Protein AF-0000000086747168 (afdb_homodimer)

Nearest PDB structures (foldseek):
  1nvi-assembly1_E-2  TM=9.889E-01  e=1.660E-24  Escherichia coli
  1nvj-assembly1_B  TM=9.569E-01  e=3.795E-20  Escherichia coli
  4ap8-assembly1_A  TM=9.211E-01  e=1.273E-13  Homo sapiens
  8hlg-assembly1_B  TM=9.281E-01  e=1.731E-13  Deinococcus radiodurans R1 = ATCC 13939 = DSM 20539
  2q5w-assembly1_E  TM=8.970E-01  e=3.014E-13  Staphylococcus aureus

Secondary structure (DSSP, 8-state):
-TTEEEEEES----HHHHHHHHTT-TT--EEEEEEEE------SSS---EEEEE-TTHHHHHHHHHHHHHHHHS----EEEEEE-EEE-TT-EEEEEEEEESSHHHHHHHHHHHHHHHHHHS-EEEEEEETTEEEEEPPPHHHHHHHHT-/-TTEEEEEESS---HHHHHHHHTT-TT--EEEEEEEE------SSS---EEEEE-TTHHHHHHHHHHHHHHHHS----EEEEEE-EEE-TT-EEEEEEEEESSHHHHHHHHHHHHHHHHHHS-EEEEEEETTEEEEEPPPHHHHHHHHT-

Structure (mmCIF, N/CA/C/O backbone):
data_AF-0000000086747168-model_v1
#
loop_
_entity.id
_entity.type
_entity.pdbx_description
1 polymer 'Molybdopterin synthase catalytic subunit'
#
loop_
_atom_site.group_PDB
_atom_site.id
_atom_site.type_symbol
_atom_site.label_atom_id
_atom_site.label_alt_id
_atom_site.label_comp_id
_atom_site.label_asym_id
_atom_site.label_entity_id
_atom_site.label_seq_id
_atom_site.pdbx_PDB_ins_code
_atom_site.Cartn_x
_atom_site.Cartn_y
_atom_site.Cartn_z
_atom_site.occupancy
_atom_site.B_iso_or_equiv
_atom_site.auth_seq_id
_atom_site.auth_comp_id
_atom_site.auth_asym_id
_atom_site.auth_atom_id
_atom_site.pdbx_PDB_model_num
ATOM 1 N N . MET A 1 1 ? -20.172 8.102 6.422 1 68.56 1 MET A N 1
ATOM 2 C CA . MET A 1 1 ? -20.203 7.344 5.172 1 68.56 1 MET A CA 1
ATOM 3 C C . MET A 1 1 ? -19.953 5.863 5.434 1 68.56 1 MET A C 1
ATOM 5 O O . MET A 1 1 ? -19.094 5.512 6.254 1 68.56 1 MET A O 1
ATOM 9 N N . GLU A 1 2 ? -20.75 5.008 4.926 1 82.31 2 GLU A N 1
ATOM 10 C CA . GLU A 1 2 ? -20.625 3.564 5.109 1 82.31 2 GLU A CA 1
ATOM 11 C C . GLU A 1 2 ? -19.25 3.07 4.664 1 82.31 2 GLU A C 1
ATOM 13 O O . GLU A 1 2 ? -18.641 3.646 3.762 1 82.31 2 GLU A O 1
ATOM 18 N N . ASN A 1 3 ? -18.531 2.246 5.434 1 94.94 3 ASN A N 1
ATOM 19 C CA . ASN A 1 3 ? -17.281 1.575 5.109 1 94.94 3 ASN A CA 1
ATOM 20 C C . ASN A 1 3 ? -16.109 2.561 5.047 1 94.94 3 ASN A C 1
ATOM 22 O O . ASN A 1 3 ? -15.258 2.463 4.164 1 94.94 3 ASN A O 1
ATOM 26 N N . THR A 1 4 ? -16.234 3.697 5.84 1 98 4 THR A N 1
ATOM 27 C CA . THR A 1 4 ? -15.195 4.723 5.883 1 98 4 THR A CA 1
ATOM 28 C C . THR A 1 4 ? -14.742 4.973 7.32 1 98 4 THR A C 1
ATOM 30 O O . THR A 1 4 ? -15.57 5.098 8.227 1 98 4 THR A O 1
ATOM 33 N N . ARG A 1 5 ? -13.5 5.027 7.57 1 98.12 5 ARG A N 1
ATOM 34 C CA . ARG A 1 5 ? -12.906 5.465 8.828 1 98.12 5 ARG A CA 1
ATOM 35 C C . ARG A 1 5 ? -11.992 6.664 8.617 1 98.12 5 ARG A C 1
ATOM 37 O O . ARG A 1 5 ? -11.125 6.641 7.742 1 98.12 5 ARG A O 1
ATOM 44 N N . ILE A 1 6 ? -12.227 7.73 9.297 1 98.56 6 ILE A N 1
ATOM 45 C CA . ILE A 1 6 ? -11.352 8.898 9.336 1 98.56 6 ILE A CA 1
ATOM 46 C C . ILE A 1 6 ? -11.016 9.242 10.781 1 98.56 6 ILE A C 1
ATOM 48 O O . ILE A 1 6 ? -11.914 9.43 11.609 1 98.56 6 ILE A O 1
ATOM 52 N N . PHE A 1 7 ? -9.789 9.289 11.07 1 98.5 7 PHE A N 1
ATOM 53 C CA . PHE A 1 7 ? -9.352 9.703 12.398 1 98.5 7 PHE A CA 1
ATOM 54 C C . PHE A 1 7 ? -8.219 10.719 12.312 1 98.5 7 PHE A C 1
ATOM 56 O O . PHE A 1 7 ? -7.219 10.477 11.641 1 98.5 7 PHE A O 1
ATOM 63 N N . VAL A 1 8 ? -8.336 11.836 12.875 1 98.5 8 VAL A N 1
ATOM 64 C CA . VAL A 1 8 ? -7.301 12.852 13.062 1 98.5 8 VAL A CA 1
ATOM 65 C C . VAL A 1 8 ? -7.109 13.117 14.555 1 98.5 8 VAL A C 1
ATOM 67 O O . VAL A 1 8 ? -8.031 13.578 15.234 1 98.5 8 VAL A O 1
ATOM 70 N N . GLY A 1 9 ? -5.918 12.852 15.07 1 97.94 9 GLY A N 1
ATOM 71 C CA . GLY A 1 9 ? -5.754 13.031 16.5 1 97.94 9 GLY A CA 1
ATOM 72 C C . GLY A 1 9 ? -4.367 12.664 17 1 97.94 9 GLY A C 1
ATOM 73 O O . GLY A 1 9 ? -3.443 12.492 16.203 1 97.94 9 GLY A O 1
ATOM 74 N N . LEU A 1 10 ? -4.203 12.5 18.328 1 97.69 10 LEU A N 1
ATOM 75 C CA . LEU A 1 10 ? -2.902 12.344 18.953 1 97.69 10 LEU A CA 1
ATOM 76 C C . LEU A 1 10 ? -2.518 10.875 19.047 1 97.69 10 LEU A C 1
ATOM 78 O O . LEU A 1 10 ? -1.333 10.539 19.125 1 97.69 10 LEU A O 1
ATOM 82 N N . GLU A 1 11 ? -3.467 10.031 19.016 1 97.5 11 GLU A N 1
ATOM 83 C CA . GLU A 1 11 ? -3.248 8.617 19.328 1 97.5 11 GLU A CA 1
ATOM 84 C C . GLU A 1 11 ? -2.521 7.91 18.188 1 97.5 11 GLU A C 1
ATOM 86 O O . GLU A 1 11 ? -2.793 8.172 17.016 1 97.5 11 GLU A O 1
ATOM 91 N N . ASN A 1 12 ? -1.656 7.031 18.594 1 97.38 12 ASN A N 1
ATOM 92 C CA . ASN A 1 12 ? -1.031 6.16 17.609 1 97.38 12 ASN A CA 1
ATOM 93 C C . ASN A 1 12 ? -2.035 5.18 17 1 97.38 12 ASN A C 1
ATOM 95 O O . ASN A 1 12 ? -3.16 5.062 17.484 1 97.38 12 ASN A O 1
ATOM 99 N N . PHE A 1 13 ? -1.639 4.547 15.945 1 98.44 13 PHE A N 1
ATOM 100 C CA . PHE A 1 13 ? -2.486 3.541 15.32 1 98.44 13 PHE A CA 1
ATOM 101 C C . PHE A 1 13 ? -1.703 2.262 15.047 1 98.44 13 PHE A C 1
ATOM 103 O O . PHE A 1 13 ? -0.471 2.26 15.094 1 98.44 13 PHE A O 1
ATOM 110 N N . SER A 1 14 ? -2.451 1.188 14.883 1 98.31 14 SER A N 1
ATOM 111 C CA . SER A 1 14 ? -1.896 -0.108 14.508 1 98.31 14 SER A CA 1
ATOM 112 C C . SER A 1 14 ? -2.232 -0.457 13.062 1 98.31 14 SER A C 1
ATOM 114 O O . SER A 1 14 ? -3.404 -0.617 12.719 1 98.31 14 SER A O 1
ATOM 116 N N . VAL A 1 15 ? -1.205 -0.628 12.266 1 98.56 15 VAL A N 1
ATOM 117 C CA . VAL A 1 15 ? -1.409 -0.994 10.867 1 98.56 15 VAL A CA 1
ATOM 118 C C . VAL A 1 15 ? -2.096 -2.355 10.789 1 98.56 15 VAL A C 1
ATOM 120 O O . VAL A 1 15 ? -2.977 -2.562 9.945 1 98.56 15 VAL A O 1
ATOM 123 N N . GLY A 1 16 ? -1.688 -3.268 11.648 1 98.56 16 GLY A N 1
ATOM 124 C CA . GLY A 1 16 ? -2.316 -4.578 11.68 1 98.56 16 GLY A CA 1
ATOM 125 C C . GLY A 1 16 ? -3.807 -4.52 11.969 1 98.56 16 GLY A C 1
ATOM 126 O O . GLY A 1 16 ? -4.594 -5.215 11.32 1 98.56 16 GLY A O 1
ATOM 127 N N . GLU A 1 17 ? -4.219 -3.691 12.93 1 98.31 17 GLU A N 1
ATOM 128 C CA . GLU A 1 17 ? -5.633 -3.549 13.266 1 98.31 17 GLU A CA 1
ATOM 129 C C . GLU A 1 17 ? -6.41 -2.908 12.125 1 98.31 17 GLU A C 1
ATOM 131 O O . GLU A 1 17 ? -7.531 -3.326 11.82 1 98.31 17 GLU A O 1
ATOM 136 N N . GLU A 1 18 ? -5.836 -1.887 11.516 1 98.44 18 GLU A N 1
ATOM 137 C CA . GLU A 1 18 ? -6.5 -1.238 10.391 1 98.44 18 GLU A CA 1
ATOM 138 C C . GLU A 1 18 ? -6.652 -2.195 9.211 1 98.44 18 GLU A C 1
ATOM 140 O O . GLU A 1 18 ? -7.691 -2.215 8.547 1 98.44 18 GLU A O 1
ATOM 145 N N . TYR A 1 19 ? -5.625 -2.988 9.016 1 98.44 19 TYR A N 1
ATOM 146 C CA . TYR A 1 19 ? -5.703 -3.982 7.949 1 98.44 19 TYR A CA 1
ATOM 147 C C . TYR A 1 19 ? -6.836 -4.969 8.203 1 98.44 19 TYR A C 1
ATOM 149 O O . TYR A 1 19 ? -7.574 -5.328 7.285 1 98.44 19 TYR A 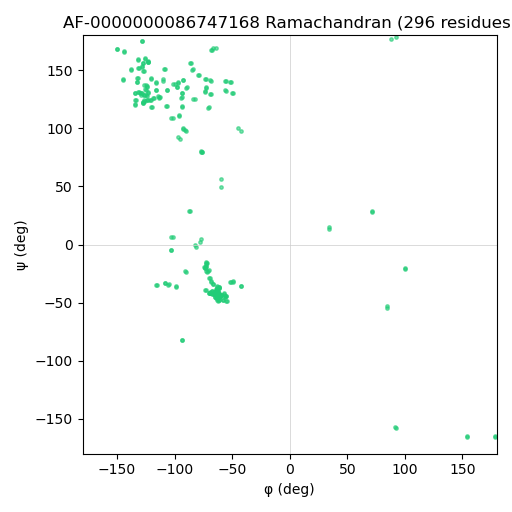O 1
ATOM 157 N N . GLU A 1 20 ? -6.906 -5.414 9.406 1 97.5 20 GLU A N 1
ATOM 158 C CA . GLU A 1 20 ? -7.953 -6.379 9.742 1 97.5 20 GLU A CA 1
ATOM 159 C C . GLU A 1 20 ? -9.336 -5.828 9.398 1 97.5 20 GLU A C 1
ATOM 161 O O . GLU A 1 20 ? -10.18 -6.547 8.859 1 97.5 20 GLU A O 1
ATOM 166 N N . TRP A 1 21 ? -9.562 -4.582 9.766 1 97.69 21 TRP A N 1
ATOM 167 C CA . TRP A 1 21 ? -10.844 -3.957 9.453 1 97.69 21 TRP A CA 1
ATOM 168 C C . TRP A 1 21 ? -11.039 -3.85 7.941 1 97.69 21 TRP A C 1
ATOM 170 O O . TRP A 1 21 ? -12.109 -4.168 7.422 1 97.69 21 TRP A O 1
ATOM 180 N N . LEU A 1 22 ? -10.023 -3.453 7.195 1 97.69 22 LEU A N 1
ATOM 181 C CA . LEU A 1 22 ? -10.078 -3.299 5.742 1 97.69 22 LEU A CA 1
ATOM 182 C C . LEU A 1 22 ? -10.391 -4.629 5.066 1 97.69 22 LEU A C 1
ATOM 184 O O . LEU A 1 22 ? -11.117 -4.668 4.074 1 97.69 22 LEU A O 1
ATOM 188 N N . SER A 1 23 ? -9.875 -5.707 5.602 1 96 23 SER A N 1
ATOM 189 C CA . SER A 1 23 ? -9.891 -7.016 4.957 1 96 23 SER A CA 1
ATOM 190 C C . SER A 1 23 ? -11.227 -7.719 5.148 1 96 23 SER A C 1
ATOM 192 O O . SER A 1 23 ? -11.422 -8.844 4.684 1 96 23 SER A O 1
ATOM 194 N N . GLN A 1 24 ? -12.156 -7.129 5.859 1 92.5 24 GLN A N 1
ATOM 195 C CA . GLN A 1 24 ? -13.43 -7.766 6.18 1 92.5 24 GLN A CA 1
ATOM 196 C C . GLN A 1 24 ? -14.375 -7.734 4.988 1 92.5 24 GLN A C 1
ATOM 198 O O . GLN A 1 24 ? -15.469 -8.305 5.043 1 92.5 24 GLN A O 1
ATOM 203 N N . CYS A 1 25 ? -14.008 -7.285 3.84 1 82.56 25 CYS A N 1
ATOM 204 C CA . CYS A 1 25 ? -14.852 -7.312 2.646 1 82.56 25 CYS A CA 1
ATOM 205 C C . CYS A 1 25 ? -14.422 -8.438 1.709 1 82.56 25 CYS A C 1
ATOM 207 O O . CYS A 1 25 ? -13.414 -8.32 1.012 1 82.56 25 CYS A O 1
ATOM 209 N N . ASP A 1 26 ? -15.188 -9.477 1.589 1 78.56 26 ASP A N 1
ATOM 210 C CA . ASP A 1 26 ? -14.789 -10.664 0.838 1 78.56 26 ASP A CA 1
ATOM 211 C C . ASP A 1 26 ? -14.844 -10.406 -0.667 1 78.56 26 ASP A C 1
ATOM 213 O O . ASP A 1 26 ? -14.258 -11.156 -1.451 1 78.56 26 ASP A O 1
ATOM 217 N N . GLU A 1 27 ? -15.562 -9.43 -1.01 1 83.81 27 GLU A N 1
ATOM 218 C CA . GLU A 1 27 ? -15.664 -9.117 -2.432 1 83.81 27 GLU A CA 1
ATOM 219 C C . GLU A 1 27 ? -14.391 -8.461 -2.949 1 83.81 27 GLU A C 1
ATOM 221 O O . GLU A 1 27 ? -14.156 -8.414 -4.16 1 83.81 27 GLU A O 1
ATOM 226 N N . ASP A 1 28 ? -13.656 -7.949 -2.025 1 88.19 28 ASP A N 1
ATOM 227 C CA . ASP A 1 28 ? -12.438 -7.25 -2.428 1 88.19 28 ASP A CA 1
ATOM 228 C C . ASP A 1 28 ? -11.234 -8.188 -2.404 1 88.19 28 ASP A C 1
ATOM 230 O O . ASP A 1 28 ? -11.031 -8.922 -1.436 1 88.19 28 ASP A O 1
ATOM 234 N N . GLY A 1 29 ? -10.531 -8.133 -3.508 1 93.81 29 GLY A N 1
ATOM 235 C CA . GLY A 1 29 ? -9.367 -8.992 -3.607 1 93.81 29 GLY A CA 1
ATOM 236 C C . GLY A 1 29 ? -8.055 -8.25 -3.406 1 93.81 29 GLY A C 1
ATOM 237 O O . GLY A 1 29 ? -6.988 -8.859 -3.391 1 93.81 29 GLY A O 1
ATOM 238 N N . ALA A 1 30 ? -8.172 -6.902 -3.262 1 97.81 30 ALA A N 1
ATOM 239 C CA . ALA A 1 30 ? -6.945 -6.109 -3.203 1 97.81 30 ALA A CA 1
ATOM 240 C C . ALA A 1 30 ? -7 -5.094 -2.068 1 97.81 30 ALA A C 1
ATOM 242 O O . ALA A 1 30 ? -7.98 -4.355 -1.935 1 97.81 30 ALA A O 1
ATOM 243 N N . ILE A 1 31 ? -6 -5.047 -1.266 1 98.56 31 ILE A N 1
ATOM 244 C CA . ILE A 1 31 ? -5.852 -4.07 -0.194 1 98.56 31 ILE A CA 1
ATOM 245 C C . ILE A 1 31 ? -4.492 -3.381 -0.308 1 98.56 31 ILE A C 1
ATOM 247 O O . ILE A 1 31 ? -3.453 -4.043 -0.334 1 98.56 31 ILE A O 1
ATOM 251 N N . VAL A 1 32 ? -4.469 -2.086 -0.429 1 98.88 32 VAL A N 1
ATOM 252 C CA . VAL A 1 32 ? -3.244 -1.294 -0.426 1 98.88 32 VAL A CA 1
ATOM 253 C C . VAL A 1 32 ? -3.236 -0.359 0.782 1 98.88 32 VAL A C 1
ATOM 255 O O . VAL A 1 32 ? -4.25 0.267 1.097 1 98.88 32 VAL A O 1
ATOM 258 N N . THR A 1 33 ? -2.133 -0.337 1.463 1 98.94 33 THR A N 1
ATOM 259 C CA . THR A 1 33 ? -1.982 0.611 2.561 1 98.94 33 THR A CA 1
ATOM 260 C C . THR A 1 33 ? -0.702 1.426 2.4 1 98.94 33 THR A C 1
ATOM 262 O O . THR A 1 33 ? 0.279 0.944 1.829 1 98.94 33 THR A O 1
ATOM 265 N N . PHE A 1 34 ? -0.746 2.564 2.852 1 98.94 34 PHE A N 1
ATOM 266 C CA . PHE A 1 34 ? 0.398 3.461 2.969 1 98.94 34 PHE A CA 1
ATOM 267 C C . PHE A 1 34 ? 0.566 3.938 4.406 1 98.94 34 PHE A C 1
ATOM 269 O O . PHE A 1 34 ? -0.413 4.293 5.066 1 98.94 34 PHE A O 1
ATOM 276 N N . THR A 1 35 ? 1.71 3.951 4.879 1 98.69 35 THR A N 1
ATOM 277 C CA . THR A 1 35 ? 2.062 4.555 6.16 1 98.69 35 THR A CA 1
ATOM 278 C C . THR A 1 35 ? 3.223 5.531 5.992 1 98.69 35 THR A C 1
ATOM 280 O O . THR A 1 35 ? 4.273 5.172 5.457 1 98.69 35 THR A O 1
ATOM 283 N N . GLY A 1 36 ? 3 6.707 6.367 1 97.75 36 GLY A N 1
ATOM 284 C CA . GLY A 1 36 ? 4.055 7.703 6.434 1 97.75 36 GLY A CA 1
ATOM 285 C C . GLY A 1 36 ? 4.641 7.859 7.824 1 97.75 36 GLY A C 1
ATOM 286 O O . GLY A 1 36 ? 3.91 7.844 8.82 1 97.75 36 GLY A O 1
ATOM 287 N N . LYS A 1 37 ? 5.914 8.008 7.871 1 96.25 37 LYS A N 1
ATOM 288 C CA . LYS A 1 37 ? 6.625 8.18 9.133 1 96.25 37 LYS A CA 1
ATOM 289 C C . LYS A 1 37 ? 7.434 9.469 9.141 1 96.25 37 LYS A C 1
ATOM 291 O O . LYS A 1 37 ? 7.809 9.984 8.086 1 96.25 37 LYS A O 1
ATOM 296 N N . VAL A 1 38 ? 7.695 9.922 10.352 1 92.69 38 VAL A N 1
ATOM 297 C CA . VAL A 1 38 ? 8.633 11.031 10.508 1 92.69 38 VAL A CA 1
ATOM 298 C C . VAL A 1 38 ? 10.047 10.562 10.188 1 92.69 38 VAL A C 1
ATOM 300 O O . VAL A 1 38 ? 10.562 9.648 10.836 1 92.69 38 VAL A O 1
ATOM 303 N N . ARG A 1 39 ? 10.664 11.133 9.188 1 86.94 39 ARG A N 1
ATOM 304 C CA . ARG A 1 39 ? 11.992 10.695 8.75 1 86.94 39 ARG A CA 1
ATOM 305 C C . ARG A 1 39 ? 13.078 11.266 9.656 1 86.94 39 ARG A C 1
ATOM 307 O O . ARG A 1 39 ? 12.945 12.375 10.18 1 86.94 39 ARG A O 1
ATOM 314 N N . ASN A 1 40 ? 14.039 10.406 9.75 1 78.69 40 ASN A N 1
ATOM 315 C CA . ASN A 1 40 ? 15.266 10.891 10.375 1 78.69 40 ASN A CA 1
ATOM 316 C C . ASN A 1 40 ? 16.25 11.414 9.336 1 78.69 40 ASN A C 1
ATOM 318 O O . ASN A 1 40 ? 16.844 10.641 8.578 1 78.69 40 ASN A O 1
ATOM 322 N N . HIS A 1 41 ? 16.438 12.719 9.039 1 66.25 41 HIS A N 1
ATOM 323 C CA . HIS A 1 41 ? 17.344 13.266 8.031 1 66.25 41 HIS A CA 1
ATOM 324 C C . HIS A 1 41 ? 18.75 13.492 8.609 1 66.25 41 HIS A C 1
ATOM 326 O O . HIS A 1 41 ? 19.609 14.078 7.953 1 66.25 41 HIS A O 1
ATOM 332 N N . ASN A 1 42 ? 19.016 12.664 9.562 1 57.84 42 ASN A N 1
ATOM 333 C CA . ASN A 1 42 ? 20.344 12.727 10.18 1 57.84 42 ASN A CA 1
ATOM 334 C C . ASN A 1 42 ? 20.875 14.148 10.234 1 57.84 42 ASN A C 1
ATOM 336 O O . ASN A 1 42 ? 22.047 14.391 9.922 1 57.84 42 ASN A O 1
ATOM 340 N N . LEU A 1 43 ? 20.094 15.086 10.023 1 52.12 43 LEU A N 1
ATOM 341 C CA . LEU A 1 43 ? 20.656 16.422 9.992 1 52.12 43 LEU A CA 1
ATOM 342 C C . LEU A 1 43 ? 21.328 16.766 11.328 1 52.12 43 LEU A C 1
ATOM 344 O O . LEU A 1 43 ? 20.734 17.453 12.156 1 52.12 43 LEU A O 1
ATOM 348 N N . GLY A 1 44 ? 22.281 15.898 11.711 1 50.53 44 GLY A N 1
ATOM 349 C CA . GLY A 1 44 ? 23.141 16.156 12.852 1 50.53 44 GLY A CA 1
ATOM 350 C C . GLY A 1 44 ? 22.562 15.672 14.164 1 50.53 44 GLY A C 1
ATOM 351 O O . GLY A 1 44 ? 21.562 14.938 14.18 1 50.53 44 GLY A O 1
ATOM 352 N N . ASP A 1 45 ? 23.312 15.797 15.344 1 51.75 45 ASP A N 1
ATOM 353 C CA . ASP A 1 45 ? 23.172 15.305 16.719 1 51.75 45 ASP A CA 1
ATOM 354 C C . ASP A 1 45 ? 21.781 15.586 17.25 1 51.75 45 ASP A C 1
ATOM 356 O O . ASP A 1 45 ? 21.391 15.023 18.281 1 51.75 45 ASP A O 1
ATOM 360 N N . SER A 1 46 ? 21.047 16.594 16.938 1 53.47 46 SER A N 1
ATOM 361 C CA . SER A 1 46 ? 19.828 16.953 17.656 1 53.47 46 SER A CA 1
ATOM 362 C C . SER A 1 46 ? 18.594 16.391 16.984 1 53.47 46 SER A C 1
ATOM 364 O O . SER A 1 46 ? 18.344 16.672 15.805 1 53.47 46 SER A O 1
ATOM 366 N N . VAL A 1 47 ? 18.266 15.219 17.438 1 58.16 47 VAL A N 1
ATOM 367 C CA . VAL A 1 47 ? 17 14.648 17.016 1 58.16 47 VAL A CA 1
ATOM 368 C C . VAL A 1 47 ? 15.914 15.727 17.031 1 58.16 47 VAL A C 1
ATOM 370 O O . VAL A 1 47 ? 15.586 16.266 18.094 1 58.16 47 VAL A O 1
ATOM 373 N N . ASN A 1 48 ? 15.539 16.406 15.883 1 73.12 48 ASN A N 1
ATOM 374 C CA . ASN A 1 48 ? 14.523 17.453 15.945 1 73.12 48 ASN A CA 1
ATOM 375 C C . ASN A 1 48 ? 13.141 16.906 15.586 1 73.12 48 ASN A C 1
ATOM 377 O O . ASN A 1 48 ? 12.984 16.188 14.602 1 73.12 48 ASN A O 1
ATOM 381 N N . GLY A 1 49 ? 12.234 16.844 16.625 1 82.31 49 GLY A N 1
ATOM 382 C CA . GLY A 1 49 ? 10.82 16.547 16.469 1 82.31 49 GLY A CA 1
ATOM 383 C C . GLY A 1 49 ? 10.07 17.578 15.664 1 82.31 49 GLY A C 1
ATOM 384 O O . GLY A 1 49 ? 10.672 18.516 15.133 1 82.31 49 GLY A O 1
ATOM 385 N N . LEU A 1 50 ? 8.906 17.219 15.336 1 87.94 50 LEU A N 1
ATOM 386 C CA . LEU A 1 50 ? 8.016 18.156 14.672 1 87.94 50 LEU A CA 1
ATOM 387 C C . LEU A 1 50 ? 6.676 18.25 15.398 1 87.94 50 LEU A C 1
ATOM 389 O O . LEU A 1 50 ? 6.352 17.375 16.203 1 87.94 50 LEU A O 1
ATOM 393 N N . ARG A 1 51 ? 6.094 19.328 15.172 1 92 51 ARG A N 1
ATOM 394 C CA . ARG A 1 51 ? 4.73 19.5 15.672 1 92 51 ARG A CA 1
ATOM 395 C C . ARG A 1 51 ? 3.752 19.734 14.523 1 92 51 ARG A C 1
ATOM 397 O O . ARG A 1 51 ? 3.943 20.641 13.703 1 92 51 ARG A O 1
ATOM 404 N N . LEU A 1 52 ? 2.746 18.906 14.531 1 94.62 52 LEU A N 1
ATOM 405 C CA . LEU A 1 52 ? 1.697 19.031 13.523 1 94.62 52 LEU A CA 1
ATOM 406 C C . LEU A 1 52 ? 0.423 19.594 14.133 1 94.62 52 LEU A C 1
ATOM 408 O O . LEU A 1 52 ? -0.005 19.172 15.211 1 94.62 52 LEU A O 1
ATOM 412 N N . GLU A 1 53 ? -0.088 20.562 13.422 1 94.31 53 GLU A N 1
ATOM 413 C CA . GLU A 1 53 ? -1.381 21.141 13.773 1 94.31 53 GLU A CA 1
ATOM 414 C C . GLU A 1 53 ? -2.365 21.047 12.617 1 94.31 53 GLU A C 1
ATOM 416 O O . GLU A 1 53 ? -1.967 20.797 11.477 1 94.31 53 GLU A O 1
ATOM 421 N N . HIS A 1 54 ? -3.641 21.094 12.977 1 95.75 54 HIS A N 1
ATOM 422 C CA . HIS A 1 54 ? -4.668 21 11.945 1 95.75 54 HIS A CA 1
ATOM 423 C C . HIS A 1 54 ? -5.863 21.891 12.273 1 95.75 54 HIS A C 1
ATOM 425 O O . HIS A 1 54 ? -5.934 22.453 13.367 1 95.75 54 HIS A O 1
ATOM 431 N N . TYR A 1 55 ? -6.676 22.109 11.32 1 95.5 55 TYR A N 1
ATOM 432 C CA . TYR A 1 55 ? -7.945 22.797 11.516 1 95.5 55 TYR A CA 1
ATOM 433 C C . TYR A 1 55 ? -9.062 21.812 11.836 1 95.5 55 TYR A C 1
ATOM 435 O O . TYR A 1 55 ? -9.688 21.25 10.938 1 95.5 55 TYR A O 1
ATOM 443 N N . PRO A 1 56 ? -9.359 21.656 13.18 1 95.94 56 PRO A N 1
ATOM 444 C CA . PRO A 1 56 ? -10.352 20.656 13.57 1 95.94 56 PRO A CA 1
ATOM 445 C C . PRO A 1 56 ? -11.695 20.844 12.875 1 95.94 56 PRO A C 1
ATOM 447 O O . PRO A 1 56 ? -12.172 21.969 12.75 1 95.94 56 PRO A O 1
ATOM 450 N N . GLY A 1 57 ? -12.305 19.844 12.5 1 96.44 57 GLY A N 1
ATOM 451 C CA . GLY A 1 57 ? -13.547 19.891 11.75 1 96.44 57 GLY A CA 1
ATOM 452 C C . GLY A 1 57 ? -13.344 20.062 10.258 1 96.44 57 GLY A C 1
ATOM 453 O O . GLY A 1 57 ? -13.797 19.234 9.469 1 96.44 57 GLY A O 1
ATOM 454 N N . MET A 1 58 ? -12.586 21.078 9.945 1 97.38 58 MET A N 1
ATOM 455 C CA . MET A 1 58 ? -12.344 21.344 8.531 1 97.38 58 MET A CA 1
ATOM 456 C C . MET A 1 58 ? -11.453 20.281 7.926 1 97.38 58 MET A C 1
ATOM 458 O O . MET A 1 58 ? -11.672 19.844 6.793 1 97.38 58 MET A O 1
ATOM 462 N N . THR A 1 59 ? -10.461 19.891 8.648 1 97.94 59 THR A N 1
ATOM 463 C CA . THR A 1 59 ? -9.547 18.859 8.164 1 97.94 59 THR A CA 1
ATOM 464 C C . THR A 1 59 ? -10.305 17.578 7.836 1 97.94 59 THR A C 1
ATOM 466 O O . THR A 1 59 ? -10.148 17.016 6.75 1 97.94 59 THR A O 1
ATOM 469 N N . GLU A 1 60 ? -11.164 17.094 8.688 1 97.94 60 GLU A N 1
ATOM 470 C CA . GLU A 1 60 ? -11.953 15.883 8.477 1 97.94 60 GLU A CA 1
ATOM 471 C C . GLU A 1 60 ? -12.898 16.031 7.281 1 97.94 60 GLU A C 1
ATOM 473 O O . GLU A 1 60 ? -13.109 15.094 6.523 1 97.94 60 GLU A O 1
ATOM 478 N N . LYS A 1 61 ? -13.445 17.234 7.172 1 98 61 LYS A N 1
ATOM 479 C CA . LYS A 1 61 ? -14.336 17.5 6.039 1 98 61 LYS A CA 1
ATOM 480 C C . LYS A 1 61 ? -13.578 17.391 4.715 1 98 61 LYS A C 1
ATOM 482 O O . LYS A 1 61 ? -14.102 16.828 3.748 1 98 61 LYS A O 1
ATOM 487 N N . VAL A 1 62 ? -12.422 17.938 4.699 1 98.19 62 VAL A N 1
ATOM 488 C CA . VAL A 1 62 ? -11.602 17.859 3.5 1 98.19 62 VAL A CA 1
ATOM 489 C C . VAL A 1 62 ? -11.25 16.406 3.199 1 98.19 62 VAL A C 1
ATOM 491 O O . VAL A 1 62 ? -11.344 15.961 2.051 1 98.19 62 VAL A O 1
ATOM 494 N N . LEU A 1 63 ? -10.875 15.609 4.207 1 98.62 63 LEU A N 1
ATOM 495 C CA . LEU A 1 63 ? -10.57 14.195 4.008 1 98.62 63 LEU A CA 1
ATOM 496 C C . LEU A 1 63 ? -11.789 13.438 3.482 1 98.62 63 LEU A C 1
ATOM 498 O O . LEU A 1 63 ? -11.656 12.578 2.609 1 98.62 63 LEU A O 1
ATOM 502 N N . GLN A 1 64 ? -12.906 13.812 3.973 1 98.31 64 GLN A N 1
ATOM 503 C CA . GLN A 1 64 ? -14.141 13.211 3.482 1 98.31 64 GLN A CA 1
ATOM 504 C C . GLN A 1 64 ? -14.359 13.531 2.006 1 98.31 64 GLN A C 1
ATOM 506 O O . GLN A 1 64 ? -14.758 12.656 1.229 1 98.31 64 GLN A O 1
ATOM 511 N N . SER A 1 65 ? -14.109 14.766 1.675 1 98.5 65 SER A N 1
ATOM 512 C CA . SER A 1 65 ? -14.281 15.172 0.284 1 98.5 65 SER A CA 1
ATOM 513 C C . SER A 1 65 ? -13.328 14.422 -0.634 1 98.5 65 SER A C 1
ATOM 515 O O . SER A 1 65 ? -13.672 14.094 -1.771 1 98.5 65 SER A O 1
ATOM 517 N N . ILE A 1 66 ? -12.133 14.148 -0.176 1 98.56 66 ILE A N 1
ATOM 518 C CA . ILE A 1 66 ? -11.133 13.406 -0.94 1 98.56 66 ILE A CA 1
ATOM 519 C C . ILE A 1 66 ? -11.617 11.969 -1.154 1 98.56 66 ILE A C 1
ATOM 521 O O . ILE A 1 66 ? -11.492 11.422 -2.252 1 98.56 66 ILE A O 1
ATOM 525 N N . ILE A 1 67 ? -12.211 11.359 -0.138 1 98.69 67 ILE A N 1
ATOM 526 C CA . ILE A 1 67 ? -12.727 10 -0.23 1 98.69 67 ILE A CA 1
ATOM 527 C C . ILE A 1 67 ? -13.891 9.953 -1.222 1 98.69 67 ILE A C 1
ATOM 529 O O . ILE A 1 67 ? -13.984 9.023 -2.033 1 98.69 67 ILE A O 1
ATOM 533 N N . ILE A 1 68 ? -14.742 10.953 -1.162 1 98.31 68 ILE A N 1
ATOM 534 C CA . ILE A 1 68 ? -15.867 11.031 -2.086 1 98.31 68 ILE A CA 1
ATOM 535 C C . ILE A 1 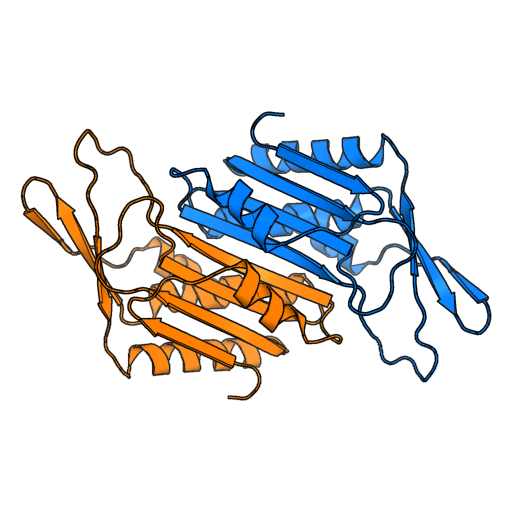68 ? -15.352 11.109 -3.521 1 98.31 68 ILE A C 1
ATOM 537 O O . ILE A 1 68 ? -15.859 10.414 -4.406 1 98.31 68 ILE A O 1
ATOM 541 N N . GLU A 1 69 ? -14.352 11.922 -3.734 1 98.25 69 GLU A N 1
ATOM 542 C CA . GLU A 1 69 ? -13.758 12.039 -5.062 1 98.25 69 GLU A CA 1
ATOM 543 C C . GLU A 1 69 ? -13.125 10.719 -5.504 1 98.25 69 GLU A C 1
ATOM 545 O O . GLU A 1 69 ? -13.297 10.297 -6.652 1 98.25 69 GLU A O 1
ATOM 550 N N . ALA A 1 70 ? -12.383 10.102 -4.625 1 98.5 70 ALA A N 1
ATOM 551 C CA . ALA A 1 70 ? -11.789 8.805 -4.941 1 98.5 70 ALA A CA 1
ATOM 552 C C . ALA A 1 70 ? -12.852 7.801 -5.375 1 98.5 70 ALA A C 1
ATOM 554 O O . ALA A 1 70 ? -12.688 7.105 -6.379 1 98.5 70 ALA A O 1
ATOM 555 N N . ARG A 1 71 ? -13.961 7.75 -4.66 1 97.94 71 ARG A N 1
ATOM 556 C CA . ARG A 1 71 ? -15.008 6.781 -4.945 1 97.94 71 ARG A CA 1
ATOM 557 C C . ARG A 1 71 ? -15.758 7.148 -6.223 1 97.94 71 ARG A C 1
ATOM 559 O O . ARG A 1 71 ? -16.453 6.309 -6.809 1 97.94 71 ARG A O 1
ATOM 566 N N . SER A 1 72 ? -15.703 8.406 -6.586 1 98.12 72 SER A N 1
ATOM 567 C CA . SER A 1 72 ? -16.281 8.797 -7.871 1 98.12 72 SER A CA 1
ATOM 568 C C . SER A 1 72 ? -15.438 8.281 -9.031 1 98.12 72 SER A C 1
ATOM 570 O O . SER A 1 72 ? -15.945 8.125 -10.148 1 98.12 72 SER A O 1
ATOM 572 N N . ARG A 1 73 ? -14.18 8.008 -8.805 1 97.81 73 ARG A N 1
ATOM 573 C CA . ARG A 1 73 ? -13.25 7.582 -9.852 1 97.81 73 ARG A CA 1
ATOM 574 C C . ARG A 1 73 ? -13.086 6.062 -9.852 1 97.81 73 ARG A C 1
ATOM 576 O O . ARG A 1 73 ? -12.875 5.461 -10.906 1 97.81 73 ARG A O 1
ATOM 583 N N . TRP A 1 74 ? -13.102 5.441 -8.672 1 97.69 74 TRP A N 1
ATOM 584 C CA . TRP A 1 74 ? -12.922 4 -8.523 1 97.69 74 TRP A CA 1
ATOM 585 C C . TRP A 1 74 ? -13.984 3.41 -7.605 1 97.69 74 TRP A C 1
ATOM 587 O O . TRP A 1 74 ? -14.383 4.043 -6.621 1 97.69 74 TRP A O 1
ATOM 597 N N . PRO A 1 75 ? -14.453 2.213 -7.895 1 95.75 75 PRO A N 1
ATOM 598 C CA . PRO A 1 75 ? -15.414 1.545 -7.008 1 95.75 75 PRO A CA 1
ATOM 599 C C . PRO A 1 75 ? -14.758 0.962 -5.758 1 95.75 75 PRO A C 1
ATOM 601 O O . PRO A 1 75 ? -14.617 -0.258 -5.641 1 95.75 75 PRO A O 1
ATOM 604 N N . LEU A 1 76 ? -14.492 1.79 -4.797 1 96.5 76 LEU A N 1
ATOM 605 C CA . LEU A 1 76 ? -13.797 1.394 -3.576 1 96.5 76 LEU A CA 1
ATOM 606 C C . LEU A 1 76 ? -14.789 1.004 -2.486 1 96.5 76 LEU A C 1
ATOM 608 O O . LEU A 1 76 ? -15.844 1.631 -2.348 1 96.5 76 LEU A O 1
ATOM 612 N N . GLN A 1 77 ? -14.484 0.053 -1.783 1 93.75 77 GLN A N 1
ATOM 613 C CA . GLN A 1 77 ? -15.344 -0.358 -0.68 1 93.75 77 GLN A CA 1
ATOM 614 C C . GLN A 1 77 ? -14.914 0.295 0.63 1 93.75 77 GLN A C 1
ATOM 616 O O . GLN A 1 77 ? -15.266 1.445 0.901 1 93.75 77 GLN A O 1
ATOM 621 N N . ARG A 1 78 ? -13.898 -0.298 1.277 1 97.56 78 ARG A N 1
ATOM 622 C CA . ARG A 1 78 ? -13.5 0.273 2.561 1 97.56 78 ARG A CA 1
ATOM 623 C C . ARG A 1 78 ? -12.297 1.195 2.4 1 97.56 78 ARG A C 1
ATOM 625 O O . ARG A 1 78 ? -11.375 0.891 1.647 1 97.56 78 ARG A O 1
ATOM 632 N N . ILE A 1 79 ? -12.344 2.352 3.035 1 98.56 79 ILE A N 1
ATOM 633 C CA . ILE A 1 79 ? -11.25 3.316 3.074 1 98.56 79 ILE A CA 1
ATOM 634 C C . ILE A 1 79 ? -11.008 3.76 4.516 1 98.56 79 ILE A C 1
ATOM 636 O O . ILE A 1 79 ? -11.953 4.07 5.246 1 98.56 79 ILE A O 1
ATOM 640 N N . SER A 1 80 ? -9.797 3.744 4.941 1 98.75 80 SER A N 1
ATOM 641 C CA . SER A 1 80 ? -9.383 4.25 6.246 1 98.75 80 SER A CA 1
ATOM 642 C C . SER A 1 80 ? -8.289 5.305 6.109 1 98.75 80 SER A C 1
ATOM 644 O O . SER A 1 80 ? -7.309 5.098 5.395 1 98.75 80 SER A O 1
ATOM 646 N N . ILE A 1 81 ? -8.461 6.445 6.699 1 98.88 81 ILE A N 1
ATOM 647 C CA . ILE A 1 81 ? -7.441 7.48 6.797 1 98.88 81 ILE A CA 1
ATOM 648 C C . ILE A 1 81 ? -7.203 7.832 8.266 1 98.88 81 ILE A C 1
ATOM 650 O O . ILE A 1 81 ? -8.141 8.172 8.984 1 98.88 81 ILE A O 1
ATOM 654 N N . ILE A 1 82 ? -6.023 7.742 8.711 1 98.88 82 ILE A N 1
ATOM 655 C CA . ILE A 1 82 ? -5.613 8.203 10.031 1 98.88 82 ILE A CA 1
ATOM 656 C C . ILE A 1 82 ? -4.473 9.211 9.891 1 98.88 82 ILE A C 1
ATOM 658 O O . ILE A 1 82 ? -3.494 8.961 9.188 1 98.88 82 ILE A O 1
ATOM 662 N N . HIS A 1 83 ? -4.531 10.258 10.477 1 98.62 83 HIS A N 1
ATOM 663 C CA . HIS A 1 83 ? -3.459 11.242 10.523 1 98.62 83 HIS A CA 1
ATOM 664 C C . HIS A 1 83 ? -3.242 11.75 11.945 1 98.62 83 HIS A C 1
ATOM 666 O O . HIS A 1 83 ? -4.16 12.305 12.555 1 98.62 83 HIS A O 1
ATOM 672 N N . ARG A 1 84 ? -2.096 11.555 12.391 1 98.38 84 ARG A N 1
ATOM 673 C CA . ARG A 1 84 ? -1.761 11.992 13.742 1 98.38 84 ARG A CA 1
ATOM 674 C C . ARG A 1 84 ? -1.348 13.461 13.75 1 98.38 84 ARG A C 1
ATOM 676 O O . ARG A 1 84 ? -0.848 13.977 12.75 1 98.38 84 ARG A O 1
ATOM 683 N N . VAL A 1 85 ? -1.577 14.148 14.82 1 97.75 85 VAL A N 1
ATOM 684 C CA . VAL A 1 85 ? -1.176 15.531 15.055 1 97.75 85 VAL A CA 1
ATOM 685 C C . VAL A 1 85 ? -0.429 15.641 16.391 1 97.75 85 VAL A C 1
ATOM 687 O O . VAL A 1 85 ? -0.257 14.641 17.094 1 97.75 85 VAL A O 1
ATOM 690 N N . GLY A 1 86 ? 0.093 16.828 16.688 1 96.38 86 GLY A N 1
ATOM 691 C CA . GLY A 1 86 ? 0.885 17.031 17.891 1 96.38 86 GLY A CA 1
ATOM 692 C C . GLY A 1 86 ? 2.371 16.828 17.656 1 96.38 86 GLY A C 1
ATOM 693 O O . GLY A 1 86 ? 2.863 17 16.547 1 96.38 86 GLY A O 1
ATOM 694 N N . GLU A 1 87 ? 3.047 16.547 18.781 1 94.31 87 GLU A N 1
ATOM 695 C CA . GLU A 1 87 ? 4.492 16.359 18.703 1 94.31 87 GLU A CA 1
ATOM 696 C C . GLU A 1 87 ? 4.844 14.938 18.25 1 94.31 87 GLU A C 1
ATOM 698 O O . GLU A 1 87 ? 4.355 13.969 18.828 1 94.31 87 GLU A O 1
ATOM 703 N N . LEU A 1 88 ? 5.625 14.914 17.203 1 94.44 88 LEU A N 1
ATOM 704 C CA . LEU A 1 88 ? 6.086 13.641 16.672 1 94.44 88 LEU A CA 1
ATOM 705 C C . LEU A 1 88 ? 7.602 13.633 16.5 1 94.44 88 LEU A C 1
ATOM 707 O O . LEU A 1 88 ? 8.211 14.688 16.328 1 94.44 88 LEU A O 1
ATOM 711 N N . TYR A 1 89 ? 8.148 12.438 16.562 1 91.25 89 TYR A N 1
ATOM 712 C CA . TYR A 1 89 ? 9.602 12.266 16.516 1 91.25 89 TYR A CA 1
ATOM 713 C C . TYR A 1 89 ? 10 11.297 15.406 1 91.25 89 TYR A C 1
ATOM 715 O O . TYR A 1 89 ? 9.164 10.531 14.914 1 91.25 89 TYR A O 1
ATOM 723 N N . PRO A 1 90 ? 11.273 11.375 14.984 1 90.62 90 PRO A N 1
ATOM 724 C CA . PRO A 1 90 ? 11.727 10.445 13.953 1 90.62 90 PRO A CA 1
ATOM 725 C C . PRO A 1 90 ? 11.375 8.992 14.266 1 90.62 90 PRO A C 1
ATOM 727 O O . PRO A 1 90 ? 11.586 8.531 15.391 1 90.62 90 PRO A O 1
ATOM 730 N N . GLY A 1 91 ? 10.766 8.32 13.25 1 92.19 91 GLY A N 1
ATOM 731 C CA . GLY A 1 91 ? 10.352 6.938 13.43 1 92.19 91 GLY A CA 1
ATOM 732 C C . GLY A 1 91 ? 8.875 6.789 13.727 1 92.19 91 GLY A C 1
ATOM 733 O O . GLY A 1 91 ? 8.305 5.707 13.562 1 92.19 91 GLY A O 1
ATOM 734 N N . ASP A 1 92 ? 8.242 7.902 14.203 1 94.75 92 ASP A N 1
ATOM 735 C CA . ASP A 1 92 ? 6.809 7.855 14.492 1 94.75 92 ASP A CA 1
ATOM 736 C C . ASP A 1 92 ? 5.992 7.738 13.211 1 94.75 92 ASP A C 1
ATOM 738 O O . ASP A 1 92 ? 6.309 8.375 12.203 1 94.75 92 ASP A O 1
ATOM 742 N N . GLU A 1 93 ? 4.914 6.938 13.266 1 96.81 93 GLU A N 1
ATOM 743 C CA . GLU A 1 93 ? 3.92 6.969 12.195 1 96.81 93 GLU A CA 1
ATOM 744 C C . GLU A 1 93 ? 3.088 8.242 12.25 1 96.81 93 GLU A C 1
ATOM 746 O O . GLU A 1 93 ? 2.633 8.648 13.328 1 96.81 93 GLU A O 1
ATOM 751 N N . ILE A 1 94 ? 2.879 8.867 11.141 1 97.06 94 ILE A N 1
ATOM 752 C CA . ILE A 1 94 ? 2.174 10.148 11.125 1 97.06 94 ILE A CA 1
ATOM 753 C C . ILE A 1 94 ? 0.859 10 10.359 1 97.06 94 ILE A C 1
ATOM 755 O O . ILE A 1 94 ? -0.134 10.656 10.688 1 97.06 94 ILE A O 1
ATOM 759 N N . VAL A 1 95 ? 0.852 9.188 9.344 1 98.62 95 VAL A N 1
ATOM 760 C CA . VAL A 1 95 ? -0.337 9.094 8.5 1 98.62 95 VAL A CA 1
ATOM 761 C C . VAL A 1 95 ? -0.512 7.652 8.016 1 98.62 95 VAL A C 1
ATOM 763 O O . VAL A 1 95 ? 0.47 6.957 7.742 1 98.62 95 VAL A O 1
ATOM 766 N N . PHE A 1 96 ? -1.728 7.16 7.93 1 98.88 96 PHE A N 1
ATOM 767 C CA . PHE A 1 96 ? -2.137 5.879 7.367 1 98.88 96 PHE A CA 1
ATOM 768 C C . PHE A 1 96 ? -3.273 6.066 6.367 1 98.88 96 PHE A C 1
ATOM 770 O O . PHE A 1 96 ? -4.238 6.781 6.645 1 98.88 96 PHE A O 1
ATOM 777 N N . VAL A 1 97 ? -3.154 5.52 5.234 1 98.94 97 VAL A N 1
ATOM 778 C CA . VAL A 1 97 ? -4.234 5.391 4.262 1 98.94 97 VAL A CA 1
ATOM 779 C C . VAL A 1 97 ? -4.375 3.932 3.836 1 98.94 97 VAL A C 1
ATOM 781 O O . VAL A 1 97 ? -3.383 3.277 3.504 1 98.94 97 VAL A O 1
ATOM 784 N N . GLY A 1 98 ? -5.504 3.395 3.891 1 98.81 98 GLY A N 1
ATOM 785 C CA . GLY A 1 98 ? -5.812 2.061 3.398 1 98.81 98 GLY A CA 1
ATOM 786 C C . GLY A 1 98 ? -7.07 2.014 2.553 1 98.81 98 GLY A C 1
ATOM 787 O O . GLY A 1 98 ? -8.062 2.684 2.863 1 98.81 98 GLY A O 1
ATOM 788 N N . VAL A 1 99 ? -7.016 1.238 1.479 1 98.62 99 VAL A N 1
ATOM 789 C CA . VAL A 1 99 ? -8.18 1.094 0.609 1 98.62 99 VAL A CA 1
ATOM 790 C C . VAL A 1 99 ? -8.344 -0.37 0.204 1 98.62 99 VAL A C 1
ATOM 792 O O . VAL A 1 99 ? -7.363 -1.121 0.158 1 98.62 99 VAL A O 1
ATOM 795 N N . THR A 1 100 ? -9.5 -0.746 -0.027 1 97.56 100 THR A N 1
ATOM 796 C CA . THR A 1 100 ? -9.797 -2.045 -0.617 1 97.56 100 THR A CA 1
ATOM 797 C C . THR A 1 100 ? -10.547 -1.881 -1.937 1 97.56 100 THR A C 1
ATOM 799 O O . THR A 1 100 ? -11.336 -0.949 -2.094 1 97.56 100 THR A O 1
ATOM 802 N N . SER A 1 101 ? -10.25 -2.705 -2.824 1 96.5 101 SER A N 1
ATOM 803 C CA . SER A 1 101 ? -10.898 -2.725 -4.129 1 96.5 101 SER A CA 1
ATOM 804 C C . SER A 1 101 ? -10.938 -4.133 -4.711 1 96.5 101 SER A C 1
ATOM 806 O O . SER A 1 101 ? -10.281 -5.043 -4.188 1 96.5 101 SER A O 1
ATOM 808 N N . ALA A 1 102 ? -11.695 -4.289 -5.746 1 93.12 102 ALA A N 1
ATOM 809 C CA . ALA A 1 102 ? -11.773 -5.586 -6.418 1 93.12 102 ALA A CA 1
ATOM 810 C C . ALA A 1 102 ? -10.453 -5.926 -7.109 1 93.12 102 ALA A C 1
ATOM 812 O O . ALA A 1 102 ? -10.055 -7.09 -7.16 1 93.12 102 ALA A O 1
ATOM 813 N N . HIS A 1 103 ? -9.758 -4.887 -7.574 1 93.56 103 HIS A N 1
ATOM 814 C CA . HIS A 1 103 ? -8.555 -5.113 -8.367 1 93.56 103 HIS A CA 1
ATOM 815 C C . HIS A 1 103 ? -7.387 -4.277 -7.848 1 93.56 103 HIS A C 1
ATOM 817 O O . HIS A 1 103 ? -7.582 -3.154 -7.371 1 93.56 103 HIS A O 1
ATOM 823 N N . ARG A 1 104 ? -6.184 -4.852 -8.094 1 96 104 ARG A N 1
ATOM 824 C CA . ARG A 1 104 ? -4.996 -4.277 -7.465 1 96 104 ARG A CA 1
ATOM 825 C C . ARG A 1 104 ? -4.695 -2.893 -8.031 1 96 104 ARG A C 1
ATOM 827 O O . ARG A 1 104 ? -4.312 -1.983 -7.293 1 96 104 ARG A O 1
ATOM 834 N N . ASN A 1 105 ? -4.863 -2.707 -9.367 1 95.81 105 ASN A N 1
ATOM 835 C CA . ASN A 1 105 ? -4.5 -1.433 -9.977 1 95.81 105 ASN A CA 1
ATOM 836 C C . ASN A 1 105 ? -5.344 -0.287 -9.43 1 95.81 105 ASN A C 1
ATOM 838 O O . ASN A 1 105 ? -4.828 0.798 -9.164 1 95.81 105 ASN A O 1
ATOM 842 N N . MET A 1 106 ? -6.641 -0.533 -9.281 1 97.06 106 MET A N 1
ATOM 843 C CA . MET A 1 106 ? -7.539 0.474 -8.719 1 97.06 106 MET A CA 1
ATOM 844 C C . MET A 1 106 ? -7.156 0.793 -7.273 1 97.06 106 MET A C 1
ATOM 846 O O . MET A 1 106 ? -7.227 1.949 -6.852 1 97.06 106 MET A O 1
ATOM 850 N N . ALA A 1 107 ? -6.789 -0.226 -6.523 1 98.31 107 ALA A N 1
ATOM 851 C CA . ALA A 1 107 ? -6.375 -0.025 -5.137 1 98.31 107 ALA A CA 1
ATOM 852 C C . ALA A 1 107 ? -5.121 0.844 -5.059 1 98.31 107 ALA A C 1
ATOM 854 O O . ALA A 1 107 ? -5.059 1.786 -4.266 1 98.31 107 ALA A O 1
ATOM 855 N N . PHE A 1 108 ? -4.098 0.569 -5.926 1 98.56 108 PHE A N 1
ATOM 856 C CA . PHE A 1 108 ? -2.873 1.362 -5.957 1 98.56 108 PHE A CA 1
ATOM 857 C C . PHE A 1 108 ? -3.17 2.805 -6.352 1 98.56 108 PHE A C 1
ATOM 859 O O . PHE A 1 108 ? -2.762 3.738 -5.66 1 98.56 108 PHE A O 1
ATOM 866 N N . ASP A 1 109 ? -3.949 2.955 -7.426 1 98.31 109 ASP A N 1
ATOM 867 C CA . ASP A 1 109 ? -4.25 4.285 -7.941 1 98.31 109 ASP A CA 1
ATOM 868 C C . ASP A 1 109 ? -4.992 5.125 -6.902 1 98.31 109 ASP A C 1
ATOM 870 O O . ASP A 1 109 ? -4.641 6.285 -6.668 1 98.31 109 ASP A O 1
ATOM 874 N N . SER A 1 110 ? -5.961 4.562 -6.34 1 98.69 110 SER A N 1
ATOM 875 C CA . SER A 1 110 ? -6.809 5.32 -5.426 1 98.69 110 SER A CA 1
ATOM 876 C C . SER A 1 110 ? -6.059 5.676 -4.145 1 98.69 110 SER A C 1
ATOM 878 O O . SER A 1 110 ? -6.207 6.777 -3.619 1 98.69 110 SER A O 1
ATOM 880 N N . ALA A 1 111 ? -5.262 4.727 -3.59 1 98.88 111 ALA A N 1
ATOM 881 C CA . ALA A 1 111 ? -4.477 5.02 -2.393 1 98.88 111 ALA A CA 1
ATOM 882 C C . ALA A 1 111 ? -3.49 6.156 -2.648 1 98.88 111 ALA A C 1
ATOM 884 O O . ALA A 1 111 ? -3.348 7.059 -1.82 1 98.88 111 ALA A O 1
ATOM 885 N N . GLU A 1 112 ? -2.832 6.074 -3.809 1 98.69 112 GLU A N 1
ATOM 886 C CA . GLU A 1 112 ? -1.885 7.125 -4.168 1 98.69 112 GLU A CA 1
ATOM 887 C C . GLU A 1 112 ? -2.596 8.461 -4.391 1 98.69 112 GLU A C 1
ATOM 889 O O . GLU A 1 112 ? -2.119 9.5 -3.943 1 98.69 112 GLU A O 1
ATOM 894 N N . PHE A 1 113 ? -3.729 8.43 -5.066 1 98.75 113 PHE A N 1
ATOM 895 C CA . PHE A 1 113 ? -4.562 9.609 -5.273 1 98.75 113 PHE A CA 1
ATOM 896 C C . PHE A 1 113 ? -4.922 10.258 -3.943 1 98.75 113 PHE A C 1
ATOM 898 O O . PHE A 1 113 ? -4.77 11.469 -3.775 1 98.75 113 PHE A O 1
ATOM 905 N N . ILE A 1 114 ? -5.383 9.469 -2.986 1 98.81 114 ILE A N 1
ATOM 906 C CA . ILE A 1 114 ? -5.812 9.969 -1.686 1 98.81 114 ILE A CA 1
ATOM 907 C C . ILE A 1 114 ? -4.633 10.617 -0.964 1 98.81 114 ILE A C 1
ATOM 909 O O . ILE A 1 114 ? -4.758 11.711 -0.407 1 98.81 114 ILE A O 1
ATOM 913 N N . MET A 1 115 ? -3.475 9.992 -1.034 1 98.44 115 MET A N 1
ATOM 914 C CA . MET A 1 115 ? -2.285 10.547 -0.392 1 98.44 115 MET A CA 1
ATOM 915 C C . MET A 1 115 ? -1.883 11.867 -1.036 1 98.44 115 MET A C 1
ATOM 917 O O . MET A 1 115 ? -1.568 12.836 -0.338 1 98.44 115 MET A O 1
ATOM 921 N N . ASP A 1 116 ? -1.889 11.883 -2.373 1 97.81 116 ASP A N 1
ATOM 922 C CA . ASP A 1 116 ? -1.494 13.094 -3.088 1 97.81 116 ASP A CA 1
ATOM 923 C C . ASP A 1 116 ? -2.414 14.258 -2.738 1 97.81 116 ASP A C 1
ATOM 925 O O . ASP A 1 116 ? -1.946 15.375 -2.508 1 97.81 116 ASP A O 1
ATOM 929 N N . TYR A 1 117 ? -3.66 14 -2.697 1 98.06 117 TYR A N 1
ATOM 930 C CA . TYR A 1 117 ? -4.625 15.055 -2.404 1 98.06 117 TYR A CA 1
ATOM 931 C C . TYR A 1 117 ? -4.582 15.438 -0.93 1 98.06 117 TYR A C 1
ATOM 933 O O . TYR A 1 117 ? -4.719 16.609 -0.585 1 98.06 117 TYR A O 1
ATOM 941 N N . LEU A 1 118 ? -4.422 14.445 -0.039 1 97.69 118 LEU A N 1
ATOM 942 C CA . LEU A 1 118 ? -4.285 14.727 1.386 1 97.69 118 LEU A CA 1
ATOM 943 C C . LEU A 1 118 ? -3.111 15.664 1.646 1 97.69 118 LEU A C 1
ATOM 945 O O . LEU A 1 118 ? -3.256 16.672 2.352 1 97.69 118 LEU A O 1
ATOM 949 N N . LYS A 1 119 ? -1.994 15.43 0.964 1 95.31 119 LYS A N 1
ATOM 950 C CA . LYS A 1 119 ? -0.773 16.203 1.188 1 95.31 119 LYS A CA 1
ATOM 951 C C . LYS A 1 119 ? -0.902 17.609 0.619 1 95.31 119 LYS A C 1
ATOM 953 O O . LYS A 1 119 ? -0.175 18.516 1.027 1 95.31 119 LYS A O 1
ATOM 958 N N . THR A 1 120 ? -1.858 17.766 -0.263 1 93.75 120 THR A N 1
ATOM 959 C CA . THR A 1 120 ? -1.963 19.047 -0.947 1 93.75 120 THR A CA 1
ATOM 960 C C . THR A 1 120 ? -3.143 19.844 -0.41 1 93.75 120 THR A C 1
ATOM 962 O O . THR A 1 120 ? -3.049 21.062 -0.253 1 93.75 120 THR A O 1
ATOM 965 N N . LYS A 1 121 ? -4.242 19.188 -0.034 1 95.25 121 LYS A N 1
ATOM 966 C CA . LYS A 1 121 ? -5.492 19.891 0.223 1 95.25 121 LYS A CA 1
ATOM 967 C C . LYS A 1 121 ? -5.809 19.922 1.716 1 95.25 121 LYS A C 1
ATOM 969 O O . LYS A 1 121 ? -6.512 20.828 2.186 1 95.25 121 LYS A O 1
ATOM 974 N N . ALA A 1 122 ? -5.434 18.906 2.428 1 95.69 122 ALA A N 1
ATOM 975 C CA . ALA A 1 122 ? -5.816 18.828 3.836 1 95.69 122 ALA A CA 1
ATOM 976 C C . ALA A 1 122 ? -5.094 19.891 4.656 1 95.69 122 ALA A C 1
ATOM 978 O O . ALA A 1 122 ? -3.875 20.047 4.551 1 95.69 122 ALA A O 1
ATOM 979 N N . PRO A 1 123 ? -5.754 20.672 5.453 1 94.81 123 PRO A N 1
ATOM 980 C CA . PRO A 1 123 ? -5.148 21.781 6.191 1 94.81 123 PRO A CA 1
ATOM 981 C C . PRO A 1 123 ? -4.359 21.312 7.414 1 94.81 123 PRO A C 1
ATOM 983 O O . PRO A 1 123 ? -4.84 21.422 8.547 1 94.81 123 PRO A O 1
ATOM 986 N N . PHE A 1 124 ? -3.225 20.875 7.242 1 94.12 124 PHE A N 1
ATOM 987 C CA . PHE A 1 124 ? -2.217 20.562 8.25 1 94.12 124 PHE A CA 1
ATOM 988 C C . PHE A 1 124 ? -1.068 21.562 8.188 1 94.12 124 PHE A C 1
ATOM 990 O O . PHE A 1 124 ? -0.68 22 7.102 1 94.12 124 PHE A O 1
ATOM 997 N N . TRP A 1 125 ? -0.565 21.953 9.312 1 91.12 125 TRP A N 1
ATOM 998 C CA . TRP A 1 125 ? 0.633 22.781 9.344 1 91.12 125 TRP A CA 1
ATOM 999 C C . TRP A 1 125 ? 1.716 22.141 10.203 1 91.12 125 TRP A C 1
ATOM 1001 O O . TRP A 1 125 ? 1.416 21.516 11.227 1 91.12 125 TRP A O 1
ATOM 1011 N N . LYS A 1 126 ? 2.842 22.234 9.648 1 88.38 126 LYS A N 1
ATOM 1012 C CA . LYS A 1 126 ? 3.98 21.578 10.281 1 88.38 126 LYS A CA 1
ATOM 1013 C C . LYS A 1 126 ? 4.996 22.594 10.789 1 88.38 126 LYS A C 1
ATOM 1015 O O . LYS A 1 126 ? 5.344 23.531 10.078 1 88.38 126 LYS A O 1
ATOM 1020 N N . LYS A 1 127 ? 5.309 22.453 12.031 1 84.94 127 LYS A N 1
ATOM 1021 C CA . LYS A 1 127 ? 6.398 23.219 12.633 1 84.94 127 LYS A CA 1
ATOM 1022 C C . LYS A 1 127 ? 7.555 22.297 13.023 1 84.94 127 LYS A C 1
ATOM 1024 O O . LYS A 1 127 ? 7.352 21.297 13.695 1 84.94 127 LYS A O 1
ATOM 1029 N N . GLU A 1 128 ? 8.734 22.656 12.555 1 81.31 128 GLU A N 1
ATOM 1030 C CA . GLU A 1 128 ? 9.906 21.875 12.914 1 81.31 128 GLU A CA 1
ATOM 1031 C C . GLU A 1 128 ? 10.711 22.562 14.016 1 81.31 128 GLU A C 1
ATOM 1033 O O . GLU A 1 128 ? 10.82 23.781 14.039 1 81.31 128 GLU A O 1
ATOM 1038 N N . PHE A 1 129 ? 11.125 21.734 14.891 1 77.69 129 PHE A N 1
ATOM 1039 C CA . PHE A 1 129 ? 11.953 22.234 15.977 1 77.69 129 PHE A CA 1
ATOM 1040 C C . PHE A 1 129 ? 13.43 22.109 15.641 1 77.69 129 PHE A C 1
ATOM 1042 O O . PHE A 1 129 ? 13.883 21.031 15.227 1 77.69 129 PHE A O 1
ATOM 1049 N N . LEU A 1 130 ? 14.133 23.297 15.586 1 70.44 130 LEU A N 1
ATOM 1050 C CA . LEU A 1 130 ? 15.578 23.344 15.375 1 70.44 130 LEU A CA 1
ATOM 1051 C C . LEU A 1 130 ? 16.297 23.75 16.656 1 70.44 130 LEU A C 1
ATOM 1053 O O . LEU A 1 130 ? 15.688 24.328 17.562 1 70.44 130 LEU A O 1
ATOM 1057 N N . PRO A 1 131 ? 17.531 23.266 16.797 1 69.31 131 PRO A N 1
ATOM 1058 C CA . PRO A 1 131 ? 18.281 23.688 17.984 1 69.31 131 PRO A CA 1
ATOM 1059 C C . PRO A 1 131 ? 18.125 25.172 18.281 1 69.31 131 PRO A C 1
ATOM 1061 O O . PRO A 1 131 ? 18.094 25.578 19.453 1 69.31 131 PRO A O 1
ATOM 1064 N N . ASP A 1 132 ? 18.047 25.828 17.219 1 67.94 132 ASP A N 1
ATOM 1065 C CA . ASP A 1 132 ? 18.078 27.266 17.422 1 67.94 132 ASP A CA 1
ATOM 1066 C C . ASP A 1 132 ? 16.672 27.859 17.297 1 67.94 132 ASP A C 1
ATOM 1068 O O . ASP A 1 132 ? 16.516 29.094 17.234 1 67.94 132 ASP A O 1
ATOM 1072 N N . GLY A 1 133 ? 15.688 27.078 17.172 1 74 133 GLY A N 1
ATOM 1073 C CA . GLY A 1 133 ? 14.352 27.656 17.062 1 74 133 GLY A CA 1
ATOM 1074 C C . GLY A 1 133 ? 13.375 26.75 16.312 1 74 133 GLY A C 1
ATOM 1075 O O . GLY A 1 133 ? 13.438 25.531 16.438 1 74 133 GLY A O 1
ATOM 1076 N N . GLU A 1 134 ? 12.273 27.406 15.953 1 73.56 134 GLU A N 1
ATOM 1077 C CA . GLU A 1 134 ? 11.219 26.719 15.227 1 73.56 134 GLU A CA 1
ATOM 1078 C C . GLU A 1 134 ? 11.023 27.297 13.836 1 73.56 134 GLU A C 1
ATOM 1080 O O . GLU A 1 134 ? 11.312 28.484 13.609 1 73.56 134 GLU A O 1
ATOM 1085 N N . ARG A 1 135 ? 10.82 26.359 12.891 1 79.38 135 ARG A N 1
ATOM 1086 C CA . ARG A 1 135 ? 10.594 26.812 11.516 1 79.38 135 ARG A CA 1
ATOM 1087 C C . ARG A 1 135 ? 9.352 26.156 10.922 1 79.38 135 ARG A C 1
ATOM 1089 O O . ARG A 1 135 ? 9.164 24.938 11.039 1 79.38 135 ARG A O 1
ATOM 1096 N N . TRP A 1 136 ? 8.539 27.031 10.375 1 78.06 136 TRP A N 1
ATOM 1097 C CA . TRP A 1 136 ? 7.379 26.516 9.648 1 78.06 136 TRP A CA 1
ATOM 1098 C C . TRP A 1 136 ? 7.793 25.922 8.312 1 78.06 136 TRP A C 1
ATOM 1100 O O . TRP A 1 136 ? 8.625 26.5 7.602 1 78.06 136 TRP A O 1
ATOM 1110 N N . VAL A 1 137 ? 7.223 24.719 8.172 1 76.88 137 VAL A N 1
ATOM 1111 C CA . VAL A 1 137 ? 7.512 24.031 6.918 1 76.88 137 VAL A CA 1
ATOM 1112 C C . VAL A 1 137 ? 6.395 24.312 5.914 1 76.88 137 VAL A C 1
ATOM 1114 O O . VAL A 1 137 ? 5.211 24.188 6.246 1 76.88 137 VAL A O 1
ATOM 1117 N N . GLU A 1 138 ? 6.77 24.812 4.711 1 69.31 138 GLU A N 1
ATOM 1118 C CA . GLU A 1 138 ? 5.801 25.109 3.66 1 69.31 138 GLU A CA 1
ATOM 1119 C C . GLU A 1 138 ? 5.492 23.875 2.824 1 69.31 138 GLU A C 1
ATOM 1121 O O . GLU A 1 138 ? 6.254 22.906 2.834 1 69.31 138 GLU A O 1
ATOM 1126 N N . SER A 1 139 ? 4.312 23.969 2.246 1 67.12 139 SER A N 1
ATOM 1127 C CA . SER A 1 139 ? 3.914 22.922 1.312 1 67.12 139 SER A CA 1
ATOM 1128 C C . SER A 1 139 ? 4.98 22.688 0.247 1 67.12 139 SER A C 1
ATOM 1130 O O . SER A 1 139 ? 5.617 23.641 -0.215 1 67.12 139 SER A O 1
ATOM 1132 N N . ARG A 1 140 ? 5.148 21.484 -0.029 1 75.06 140 ARG A N 1
ATOM 1133 C CA . ARG A 1 140 ? 6.219 21.156 -0.966 1 75.06 140 ARG A CA 1
ATOM 1134 C C . ARG A 1 140 ? 5.715 21.172 -2.404 1 75.06 140 ARG A C 1
ATOM 1136 O O . ARG A 1 140 ? 4.594 20.734 -2.684 1 75.06 140 ARG A O 1
ATOM 1143 N N . GLU A 1 141 ? 6.414 21.734 -3.25 1 80.19 141 GLU A N 1
ATOM 1144 C CA . GLU A 1 141 ? 6.168 21.734 -4.691 1 80.19 141 GLU A CA 1
ATOM 1145 C C . GLU A 1 141 ? 5.953 20.312 -5.215 1 80.19 141 GLU A C 1
ATOM 1147 O O . GLU A 1 141 ? 5.145 20.109 -6.121 1 80.19 141 GLU A O 1
ATOM 1152 N N . ASP A 1 142 ? 6.586 19.391 -4.629 1 83.62 142 ASP A N 1
ATOM 1153 C CA . ASP A 1 142 ? 6.465 18 -5.051 1 83.62 142 ASP A CA 1
ATOM 1154 C C . ASP A 1 142 ? 5.055 17.469 -4.797 1 83.62 142 ASP A C 1
ATOM 1156 O O . ASP A 1 142 ? 4.52 16.703 -5.602 1 83.62 142 ASP A O 1
ATOM 1160 N N . ASP A 1 143 ? 4.453 17.906 -3.779 1 88.25 143 ASP A N 1
ATOM 1161 C CA . ASP A 1 143 ? 3.086 17.484 -3.473 1 88.25 143 ASP A CA 1
ATOM 1162 C C . ASP A 1 143 ? 2.098 18.062 -4.484 1 88.25 143 ASP A C 1
ATOM 1164 O O . ASP A 1 143 ? 1.188 17.375 -4.938 1 88.25 143 ASP A O 1
ATOM 1168 N N . LEU A 1 144 ? 2.33 19.359 -4.836 1 87.12 144 LEU A N 1
ATOM 1169 C CA . LEU A 1 144 ? 1.464 20 -5.816 1 87.12 144 LEU A CA 1
ATOM 1170 C C . LEU A 1 144 ? 1.572 19.312 -7.172 1 87.12 144 LEU A C 1
ATOM 1172 O O . LEU A 1 144 ? 0.56 19.078 -7.836 1 87.12 144 LEU A O 1
ATOM 1176 N N . ALA A 1 145 ? 2.773 19.031 -7.539 1 87.81 145 ALA A N 1
ATOM 1177 C CA . ALA A 1 145 ? 3.004 18.359 -8.812 1 87.81 145 ALA A CA 1
ATOM 1178 C C . ALA A 1 145 ? 2.348 16.984 -8.828 1 87.81 145 ALA A C 1
ATOM 1180 O O . ALA A 1 145 ? 1.746 16.578 -9.836 1 87.81 145 ALA A O 1
ATOM 1181 N N . ALA A 1 146 ? 2.443 16.25 -7.77 1 88.62 146 ALA A N 1
ATOM 1182 C CA . ALA A 1 146 ? 1.862 14.922 -7.676 1 88.62 146 ALA A CA 1
ATOM 1183 C C . ALA A 1 146 ? 0.341 14.977 -7.785 1 88.62 146 ALA A C 1
ATOM 1185 O O . ALA A 1 146 ? -0.271 14.133 -8.445 1 88.62 146 ALA A O 1
ATOM 1186 N N . ALA A 1 147 ? -0.275 15.93 -7.238 1 88.62 147 ALA A N 1
ATOM 1187 C CA . ALA A 1 147 ? -1.729 16.062 -7.281 1 88.62 147 ALA A CA 1
ATOM 1188 C C . ALA A 1 147 ? -2.205 16.406 -8.688 1 88.62 147 ALA A C 1
ATOM 1190 O O . ALA A 1 147 ? -3.289 15.984 -9.109 1 88.62 147 ALA A O 1
ATOM 1191 N N . ARG A 1 148 ? -1.361 17.062 -9.391 1 89.62 148 ARG A N 1
ATOM 1192 C CA . ARG A 1 148 ? -1.714 17.531 -10.734 1 89.62 148 ARG A CA 1
ATOM 1193 C C . ARG A 1 148 ? -1.768 16.375 -11.719 1 89.62 148 ARG A C 1
ATOM 1195 O O . ARG A 1 148 ? -2.387 16.484 -12.781 1 89.62 148 ARG A O 1
ATOM 1202 N N . ARG A 1 149 ? -1.182 15.289 -11.312 1 89.75 149 ARG A N 1
ATOM 1203 C CA . ARG A 1 149 ? -1.145 14.148 -12.211 1 89.75 149 ARG A CA 1
ATOM 1204 C C . ARG A 1 149 ? -2.521 13.508 -12.336 1 89.75 149 ARG A C 1
ATOM 1206 O O . ARG A 1 149 ? -2.766 12.727 -13.258 1 89.75 149 ARG A O 1
ATOM 1213 N N . TRP A 1 150 ? -3.359 13.852 -11.438 1 94.12 150 TRP A N 1
ATOM 1214 C CA . TRP A 1 150 ? -4.664 13.195 -11.414 1 94.12 150 TRP A CA 1
ATOM 1215 C C . TRP A 1 150 ? -5.715 14.039 -12.125 1 94.12 150 TRP A C 1
ATOM 1217 O O . TRP A 1 150 ? -6.812 13.562 -12.414 1 94.12 150 TRP A O 1
ATOM 1227 N N . MET B 1 1 ? 19.938 -11.438 -0.03 1 68.62 1 MET B N 1
ATOM 1228 C CA . MET B 1 1 ? 20.047 -9.992 -0.234 1 68.62 1 MET B CA 1
ATOM 1229 C C . MET B 1 1 ? 19.688 -9.234 1.037 1 68.62 1 MET B C 1
ATOM 1231 O O . MET B 1 1 ? 18.75 -9.602 1.74 1 68.62 1 MET B O 1
ATOM 1235 N N . GLU B 1 2 ? 20.5 -8.344 1.467 1 82.19 2 GLU B N 1
ATOM 1236 C CA . GLU B 1 2 ? 20.281 -7.555 2.674 1 82.19 2 GLU B CA 1
ATOM 1237 C C . GLU B 1 2 ? 18.938 -6.824 2.621 1 8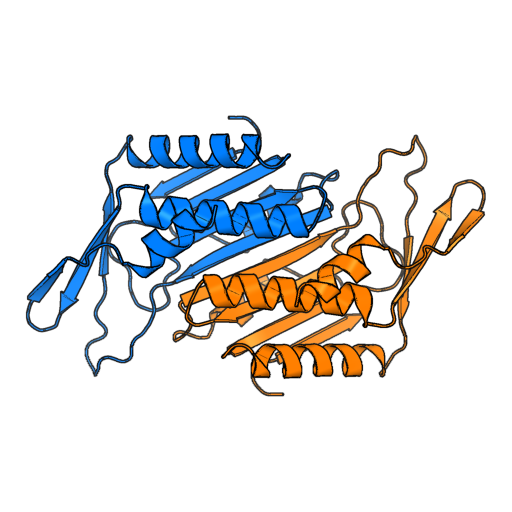2.19 2 GLU B C 1
ATOM 1239 O O . GLU B 1 2 ? 18.469 -6.465 1.543 1 82.19 2 GLU B O 1
ATOM 1244 N N . ASN B 1 3 ? 18.094 -6.859 3.658 1 94.94 3 ASN B N 1
ATOM 1245 C CA . ASN B 1 3 ? 16.859 -6.121 3.83 1 94.94 3 ASN B CA 1
ATOM 1246 C C . ASN B 1 3 ? 15.758 -6.641 2.904 1 94.94 3 ASN B C 1
ATOM 1248 O O . ASN B 1 3 ? 15 -5.859 2.33 1 94.94 3 ASN B O 1
ATOM 1252 N N . THR B 1 4 ? 15.844 -7.98 2.561 1 97.94 4 THR B N 1
ATOM 1253 C CA . THR B 1 4 ? 14.867 -8.617 1.686 1 97.94 4 THR B CA 1
ATOM 1254 C C . THR B 1 4 ? 14.266 -9.852 2.35 1 97.94 4 THR B C 1
ATOM 1256 O O . THR B 1 4 ? 14.992 -10.672 2.92 1 97.94 4 THR B O 1
ATOM 1259 N N . ARG B 1 5 ? 13.016 -10.008 2.316 1 98.12 5 ARG B N 1
ATOM 1260 C CA . ARG B 1 5 ? 12.305 -11.227 2.711 1 98.12 5 ARG B CA 1
ATOM 1261 C C . ARG B 1 5 ? 11.484 -11.781 1.554 1 98.12 5 ARG B C 1
ATOM 1263 O O . ARG B 1 5 ? 10.719 -11.055 0.922 1 98.12 5 ARG B O 1
ATOM 1270 N N . ILE B 1 6 ? 11.695 -13 1.196 1 98.56 6 ILE B N 1
ATOM 1271 C CA . ILE B 1 6 ? 10.883 -13.727 0.229 1 98.56 6 ILE B CA 1
ATOM 1272 C C . ILE B 1 6 ? 10.406 -15.047 0.844 1 98.56 6 ILE B C 1
ATOM 1274 O O . ILE B 1 6 ? 11.219 -15.844 1.321 1 98.56 6 ILE B O 1
ATOM 1278 N N . PHE B 1 7 ? 9.156 -15.227 0.835 1 98.5 7 PHE B N 1
ATOM 1279 C CA . PHE B 1 7 ? 8.602 -16.484 1.315 1 98.5 7 PHE B CA 1
ATOM 1280 C C . PHE B 1 7 ? 7.543 -17.016 0.355 1 98.5 7 PHE B C 1
ATOM 1282 O O . PHE B 1 7 ? 6.613 -16.297 -0.004 1 98.5 7 PHE B O 1
ATOM 1289 N N . VAL B 1 8 ? 7.656 -18.172 -0.132 1 98.5 8 VAL B N 1
ATOM 1290 C CA . VAL B 1 8 ? 6.66 -18.922 -0.9 1 98.5 8 VAL B CA 1
ATOM 1291 C C . VAL B 1 8 ? 6.316 -20.219 -0.181 1 98.5 8 VAL B C 1
ATOM 1293 O O . VAL B 1 8 ? 7.18 -21.078 -0.002 1 98.5 8 VAL B O 1
ATOM 1296 N N . GLY B 1 9 ? 5.062 -20.375 0.212 1 97.94 9 GLY B N 1
ATOM 1297 C CA . GLY B 1 9 ? 4.75 -21.578 0.958 1 97.94 9 GLY B CA 1
ATOM 1298 C C . GLY B 1 9 ? 3.299 -21.641 1.401 1 97.94 9 GLY B C 1
ATOM 1299 O O . GLY B 1 9 ? 2.465 -20.875 0.927 1 97.94 9 GLY B O 1
ATOM 1300 N N . LEU B 1 10 ? 2.986 -22.562 2.348 1 97.69 10 LEU B N 1
ATOM 1301 C CA . LEU B 1 10 ? 1.614 -22.875 2.727 1 97.69 10 LEU B CA 1
ATOM 1302 C C . LEU B 1 10 ? 1.146 -21.984 3.875 1 97.69 10 LEU B C 1
ATOM 1304 O O . LEU B 1 10 ? -0.055 -21.766 4.047 1 97.69 10 LEU B O 1
ATOM 1308 N N . GLU B 1 11 ? 2.045 -21.484 4.602 1 97.5 11 GLU B N 1
ATOM 1309 C CA . GLU B 1 11 ? 1.718 -20.797 5.852 1 97.5 11 GLU B CA 1
ATOM 1310 C C . GLU B 1 11 ? 1.087 -19.438 5.59 1 97.5 11 GLU B C 1
ATOM 1312 O O . GLU B 1 11 ? 1.502 -18.719 4.68 1 97.5 11 GLU B O 1
ATOM 1317 N N . ASN B 1 12 ? 0.139 -19.141 6.422 1 97.38 12 ASN B N 1
ATOM 1318 C CA . ASN B 1 12 ? -0.418 -17.797 6.391 1 97.38 12 ASN B CA 1
ATOM 1319 C C . ASN B 1 12 ? 0.591 -16.75 6.879 1 97.38 12 ASN B C 1
ATOM 1321 O O . ASN B 1 12 ? 1.646 -17.109 7.406 1 97.38 12 ASN B O 1
ATOM 1325 N N . PHE B 1 13 ? 0.286 -15.508 6.656 1 98.44 13 PHE B N 1
ATOM 1326 C CA . PHE B 1 13 ? 1.146 -14.43 7.121 1 98.44 13 PHE B CA 1
ATOM 1327 C C . PHE B 1 13 ? 0.331 -13.359 7.844 1 98.44 13 PHE B C 1
ATOM 1329 O O . PHE B 1 13 ? -0.896 -13.336 7.734 1 98.44 13 PHE B O 1
ATOM 1336 N N . SER B 1 14 ? 1.026 -12.602 8.648 1 98.31 14 SER B N 1
ATOM 1337 C CA . SER B 1 14 ? 0.451 -11.453 9.344 1 98.31 14 SER B CA 1
ATOM 1338 C C . SER B 1 14 ? 0.927 -10.141 8.734 1 98.31 14 SER B C 1
ATOM 1340 O O . SER B 1 14 ? 2.121 -9.828 8.758 1 98.31 14 SER B O 1
ATOM 1342 N N . VAL B 1 15 ? -0.016 -9.367 8.25 1 98.56 15 VAL B N 1
ATOM 1343 C CA . VAL B 1 15 ? 0.321 -8.07 7.668 1 98.56 15 VAL B CA 1
ATOM 1344 C C . VAL B 1 15 ? 0.941 -7.172 8.734 1 98.56 15 VAL B C 1
ATOM 1346 O O . VAL B 1 15 ? 1.897 -6.445 8.461 1 98.56 15 VAL B O 1
ATOM 1349 N N . GLY B 1 16 ? 0.394 -7.223 9.93 1 98.56 16 GLY B N 1
ATOM 1350 C CA . GLY B 1 16 ? 0.947 -6.445 11.023 1 98.56 16 GLY B CA 1
ATOM 1351 C C . GLY B 1 16 ? 2.396 -6.777 11.32 1 98.56 16 GLY B C 1
ATOM 1352 O O . GLY B 1 16 ? 3.215 -5.879 11.531 1 98.56 16 GLY B O 1
ATOM 1353 N N . GLU B 1 17 ? 2.744 -8.07 11.336 1 98.31 17 GLU B N 1
ATOM 1354 C CA . GLU B 1 17 ? 4.117 -8.492 11.602 1 98.31 17 GLU B CA 1
ATOM 1355 C C . GLU B 1 17 ? 5.051 -8.07 10.469 1 98.31 17 GLU B C 1
ATOM 1357 O O . GLU B 1 17 ? 6.176 -7.625 10.719 1 98.31 17 GLU B O 1
ATOM 1362 N N . GLU B 1 18 ? 4.598 -8.234 9.25 1 98.44 18 GLU B N 1
ATOM 1363 C CA . GLU B 1 18 ? 5.418 -7.816 8.109 1 98.44 18 GLU B CA 1
ATOM 1364 C C . GLU B 1 18 ? 5.648 -6.309 8.117 1 98.44 18 GLU B C 1
ATOM 1366 O O . GLU B 1 18 ? 6.75 -5.844 7.828 1 98.44 18 GLU B O 1
ATOM 1371 N N . TYR B 1 19 ? 4.605 -5.59 8.477 1 98.44 19 TYR B N 1
ATOM 1372 C CA . TYR B 1 19 ? 4.75 -4.141 8.578 1 98.44 19 TYR B CA 1
ATOM 1373 C C . TYR B 1 19 ? 5.797 -3.768 9.617 1 98.44 19 TYR B C 1
ATOM 1375 O O . TYR B 1 19 ? 6.613 -2.869 9.391 1 98.44 19 TYR B O 1
ATOM 1383 N N . GLU B 1 20 ? 5.715 -4.41 10.734 1 97.5 20 GLU B N 1
ATOM 1384 C CA . GLU B 1 20 ? 6.668 -4.098 11.797 1 97.5 20 GLU B CA 1
ATOM 1385 C C . GLU B 1 20 ? 8.109 -4.266 11.32 1 97.5 20 GLU B C 1
ATOM 1387 O O . GLU B 1 20 ? 8.969 -3.438 11.625 1 97.5 20 GLU B O 1
ATOM 1392 N N . TRP B 1 21 ? 8.359 -5.352 10.625 1 97.69 21 TRP B N 1
ATOM 1393 C CA . TRP B 1 21 ? 9.695 -5.574 10.086 1 97.69 21 TRP B CA 1
ATOM 1394 C C . TRP B 1 21 ? 10.055 -4.496 9.07 1 97.69 21 TRP B C 1
ATOM 1396 O O . TRP B 1 21 ? 11.164 -3.953 9.102 1 97.69 21 TRP B O 1
ATOM 1406 N N . LEU B 1 22 ? 9.156 -4.121 8.188 1 97.62 22 LEU B N 1
ATOM 1407 C CA . LEU B 1 22 ? 9.375 -3.111 7.156 1 97.62 22 LEU B CA 1
ATOM 1408 C C . LEU B 1 22 ? 9.695 -1.757 7.781 1 97.62 22 LEU B C 1
ATOM 1410 O O . LEU B 1 22 ? 10.516 -1.004 7.262 1 97.62 22 LEU B O 1
ATOM 1414 N N . SER B 1 23 ? 9.07 -1.449 8.898 1 95.94 23 SER B N 1
ATOM 1415 C CA . SER B 1 23 ? 9.078 -0.118 9.492 1 95.94 23 SER B CA 1
ATOM 1416 C C . SER B 1 23 ? 10.352 0.111 10.312 1 95.94 23 SER B C 1
ATOM 1418 O O . SER B 1 23 ? 10.523 1.171 10.914 1 95.94 23 SER B O 1
ATOM 1420 N N . GLN B 1 24 ? 11.227 -0.845 10.391 1 92.56 24 GLN B N 1
ATOM 1421 C CA . GLN B 1 24 ? 12.414 -0.755 11.234 1 92.56 24 GLN B CA 1
ATOM 1422 C C . GLN B 1 24 ? 13.484 0.111 10.586 1 92.56 24 GLN B C 1
ATOM 1424 O O . GLN B 1 24 ? 14.523 0.385 11.195 1 92.56 24 GLN B O 1
ATOM 1429 N N . CYS B 1 25 ? 13.289 0.707 9.461 1 82.56 25 CYS B N 1
ATOM 1430 C CA . CYS B 1 25 ? 14.25 1.604 8.836 1 82.56 25 CYS B CA 1
ATOM 1431 C C . CYS B 1 25 ? 13.867 3.061 9.062 1 82.56 25 CYS B C 1
ATOM 1433 O O . CYS B 1 25 ? 12.953 3.572 8.414 1 82.56 25 CYS B O 1
ATOM 1435 N N . ASP B 1 26 ? 14.57 3.781 9.867 1 78.69 26 ASP B N 1
ATOM 1436 C CA . ASP B 1 26 ? 14.195 5.137 10.258 1 78.69 26 ASP B CA 1
ATOM 1437 C C . ASP B 1 26 ? 14.43 6.125 9.117 1 78.69 26 ASP B C 1
ATOM 1439 O O . ASP B 1 26 ? 13.891 7.234 9.125 1 78.69 26 ASP B O 1
ATOM 1443 N N . GLU B 1 27 ? 15.242 5.727 8.234 1 83.81 27 GLU B N 1
ATOM 1444 C CA . GLU B 1 27 ? 15.523 6.613 7.109 1 83.81 27 GLU B CA 1
ATOM 1445 C C . GLU B 1 27 ? 14.352 6.656 6.133 1 83.81 27 GLU B C 1
ATOM 1447 O O . GLU B 1 27 ? 14.258 7.57 5.309 1 83.81 27 GLU B O 1
ATOM 1452 N N . ASP B 1 28 ? 13.547 5.656 6.25 1 88.25 28 ASP B N 1
ATOM 1453 C CA . ASP B 1 28 ? 12.422 5.578 5.32 1 88.25 28 ASP B CA 1
ATOM 1454 C C . ASP B 1 28 ? 11.172 6.223 5.91 1 88.25 28 ASP B C 1
ATOM 1456 O O . ASP B 1 28 ? 10.82 5.973 7.066 1 88.25 28 ASP B O 1
ATOM 1460 N N . GLY B 1 29 ? 10.609 7.066 5.086 1 93.69 29 GLY B N 1
ATOM 1461 C CA . GLY B 1 29 ? 9.414 7.758 5.547 1 93.69 29 GLY B CA 1
ATOM 1462 C C . GLY B 1 29 ? 8.133 7.191 4.961 1 93.69 29 GLY B C 1
ATOM 1463 O O . GLY B 1 29 ? 7.035 7.625 5.32 1 93.69 29 GLY B O 1
ATOM 1464 N N . ALA B 1 30 ? 8.297 6.207 4.031 1 97.81 30 ALA B N 1
ATOM 1465 C CA . ALA B 1 30 ? 7.117 5.723 3.326 1 97.81 30 ALA B CA 1
ATOM 1466 C C . ALA B 1 30 ? 7.098 4.195 3.27 1 97.81 30 ALA B C 1
ATOM 1468 O O . ALA B 1 30 ? 8.102 3.572 2.906 1 97.81 30 ALA B O 1
ATOM 1469 N N . ILE B 1 31 ? 6.016 3.6 3.625 1 98.56 31 ILE B N 1
ATOM 1470 C CA . ILE B 1 31 ? 5.797 2.16 3.531 1 98.56 31 ILE B CA 1
ATOM 1471 C C . ILE B 1 31 ? 4.5 1.882 2.777 1 98.56 31 ILE B C 1
ATOM 1473 O O . ILE B 1 31 ? 3.438 2.381 3.152 1 98.56 31 ILE B O 1
ATOM 1477 N N . VAL B 1 32 ? 4.562 1.15 1.702 1 98.88 32 VAL B N 1
ATOM 1478 C CA . VAL B 1 32 ? 3.387 0.705 0.959 1 98.88 32 VAL B CA 1
ATOM 1479 C C . VAL B 1 32 ? 3.295 -0.819 1.004 1 98.88 32 VAL B C 1
ATOM 1481 O O . VAL B 1 32 ? 4.301 -1.514 0.838 1 98.88 32 VAL B O 1
ATOM 1484 N N . THR B 1 33 ? 2.125 -1.3 1.297 1 98.94 33 THR B N 1
ATOM 1485 C CA . THR B 1 33 ? 1.903 -2.74 1.246 1 98.94 33 THR B CA 1
ATOM 1486 C C . THR B 1 33 ? 0.695 -3.072 0.375 1 98.94 33 THR B C 1
ATOM 1488 O O . THR B 1 33 ? -0.24 -2.275 0.274 1 98.94 33 THR B O 1
ATOM 1491 N N . PHE B 1 34 ? 0.746 -4.145 -0.207 1 98.94 34 PHE B N 1
ATOM 1492 C CA . PHE B 1 34 ? -0.354 -4.75 -0.949 1 98.94 34 PHE B CA 1
ATOM 1493 C C . PHE B 1 34 ? -0.655 -6.148 -0.426 1 98.94 34 PHE B C 1
ATOM 1495 O O . PHE B 1 34 ? 0.261 -6.934 -0.172 1 98.94 34 PHE B O 1
ATOM 1502 N N . THR B 1 35 ? -1.841 -6.453 -0.263 1 98.69 35 THR B N 1
ATOM 1503 C CA . THR B 1 35 ? -2.301 -7.805 0.044 1 98.69 35 THR B CA 1
ATOM 1504 C C . THR B 1 35 ? -3.383 -8.242 -0.938 1 98.69 35 THR B C 1
ATOM 1506 O O . THR B 1 35 ? -4.383 -7.547 -1.12 1 98.69 35 THR B O 1
ATOM 1509 N N . GLY B 1 36 ? -3.146 -9.297 -1.573 1 97.75 36 GLY B N 1
ATOM 1510 C CA . GLY B 1 36 ? -4.148 -9.93 -2.412 1 97.75 36 GLY B CA 1
ATOM 1511 C C . GLY B 1 36 ? -4.879 -11.07 -1.718 1 97.75 36 GLY B C 1
ATOM 1512 O O . GLY B 1 36 ? -4.262 -11.859 -1.001 1 97.75 36 GLY B O 1
ATOM 1513 N N . LYS B 1 37 ? -6.137 -11.133 -1.937 1 96.25 37 LYS B N 1
ATOM 1514 C CA . LYS B 1 37 ? -6.977 -12.172 -1.347 1 96.25 37 LYS B CA 1
ATOM 1515 C C . LYS B 1 37 ? -7.711 -12.961 -2.424 1 96.25 37 LYS B C 1
ATOM 1517 O O . LYS B 1 37 ? -7.934 -12.461 -3.527 1 96.25 37 LYS B O 1
ATOM 1522 N N . VAL B 1 38 ? -8.086 -14.156 -2.033 1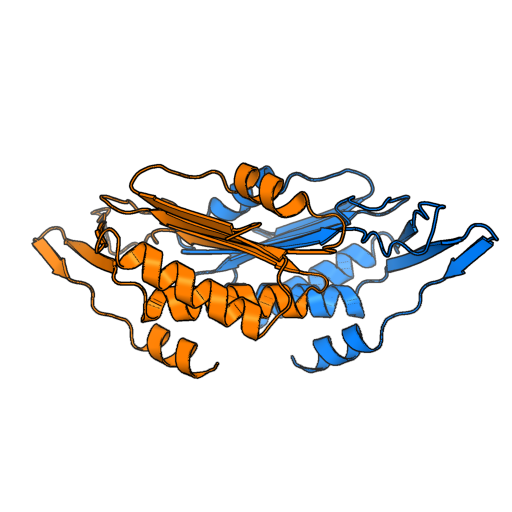 92.75 38 VAL B N 1
ATOM 1523 C CA . VAL B 1 38 ? -8.969 -14.938 -2.889 1 92.75 38 VAL B CA 1
ATOM 1524 C C . VAL B 1 38 ? -10.367 -14.32 -2.887 1 92.75 38 VAL B C 1
ATOM 1526 O O . VAL B 1 38 ? -11 -14.203 -1.835 1 92.75 38 VAL B O 1
ATOM 1529 N N . ARG B 1 39 ? -10.836 -13.875 -4.031 1 86.94 39 ARG B N 1
ATOM 1530 C CA . ARG B 1 39 ? -12.125 -13.203 -4.121 1 86.94 39 ARG B CA 1
ATOM 1531 C C . ARG B 1 39 ? -13.273 -14.203 -4.105 1 86.94 39 ARG B C 1
ATOM 1533 O O . ARG B 1 39 ? -13.141 -15.312 -4.617 1 86.94 39 ARG B O 1
ATOM 1540 N N . ASN B 1 40 ? -14.281 -13.68 -3.492 1 78.81 40 ASN B N 1
ATOM 1541 C CA . ASN B 1 40 ? -15.547 -14.398 -3.598 1 78.81 40 ASN B CA 1
ATOM 1542 C C . ASN B 1 40 ? -16.391 -13.883 -4.754 1 78.81 40 ASN B C 1
ATOM 1544 O O . ASN B 1 40 ? -16.922 -12.766 -4.691 1 78.81 40 ASN B O 1
ATOM 1548 N N . HIS B 1 41 ? -16.484 -14.461 -5.969 1 66.38 41 HIS B N 1
ATOM 1549 C CA . HIS B 1 41 ? -17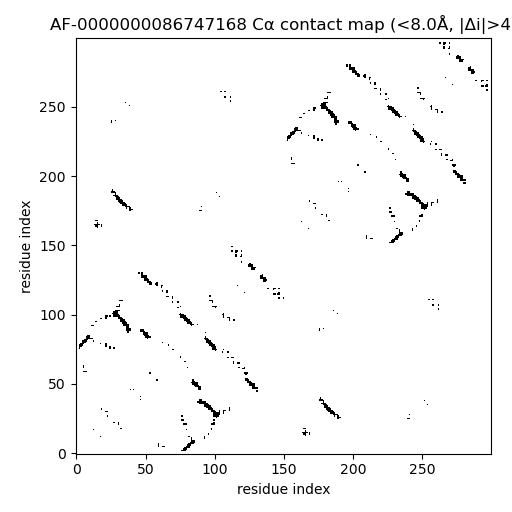.25 -13.984 -7.117 1 66.38 41 HIS B CA 1
ATOM 1550 C C . HIS B 1 41 ? -18.688 -14.484 -7.062 1 66.38 41 HIS B C 1
ATOM 1552 O O . HIS B 1 41 ? -19.453 -14.289 -8.008 1 66.38 41 HIS B O 1
ATOM 1558 N N . ASN B 1 42 ? -19.125 -14.688 -5.844 1 57.91 42 ASN B N 1
ATOM 1559 C CA . ASN B 1 42 ? -20.5 -15.117 -5.625 1 57.91 42 ASN B CA 1
ATOM 1560 C C . ASN B 1 42 ? -20.984 -16.031 -6.742 1 57.91 42 ASN B C 1
ATOM 1562 O O . ASN B 1 42 ? -22.094 -15.867 -7.25 1 57.91 42 ASN B O 1
ATOM 1566 N N . LEU B 1 43 ? -20.172 -16.547 -7.52 1 52.41 43 LEU B N 1
ATOM 1567 C CA . LEU B 1 43 ? -20.672 -17.344 -8.633 1 52.41 43 LEU B CA 1
ATOM 1568 C C . LEU B 1 43 ? -21.5 -18.516 -8.133 1 52.41 43 LEU B C 1
ATOM 1570 O O . LEU B 1 43 ? -21.094 -19.672 -8.281 1 52.41 43 LEU B O 1
ATOM 1574 N N . GLY B 1 44 ? -22.453 -18.188 -7.234 1 50.91 44 GLY B N 1
ATOM 1575 C CA . GLY B 1 44 ? -23.438 -19.172 -6.801 1 50.91 44 GLY B CA 1
ATOM 1576 C C . GLY B 1 44 ? -23.016 -19.922 -5.555 1 50.91 44 GLY B C 1
ATOM 1577 O O . GLY B 1 44 ? -22.062 -19.531 -4.883 1 50.91 44 GLY B O 1
ATOM 1578 N N . ASP B 1 45 ? -23.906 -20.891 -5.012 1 51.94 45 ASP B N 1
ATOM 1579 C CA . ASP B 1 45 ? -23.938 -21.656 -3.768 1 51.94 45 ASP B CA 1
ATOM 1580 C C . ASP B 1 45 ? -22.594 -22.328 -3.504 1 51.94 45 ASP B C 1
ATOM 1582 O O . ASP B 1 45 ? -22.344 -22.844 -2.412 1 51.94 45 ASP B O 1
ATOM 1586 N N . SER B 1 46 ? -21.766 -22.75 -4.41 1 53.88 46 SER B N 1
ATOM 1587 C CA . SER B 1 46 ? -20.625 -23.609 -4.121 1 53.88 46 SER B CA 1
ATOM 1588 C C . SER B 1 46 ? -19.344 -22.781 -3.982 1 53.88 46 SER B C 1
ATOM 1590 O O . SER B 1 46 ? -18.953 -22.078 -4.91 1 53.88 46 SER B O 1
ATOM 1592 N N . VAL B 1 47 ? -19.125 -22.438 -2.758 1 58.31 47 VAL B N 1
ATOM 1593 C CA . VAL B 1 47 ? -17.844 -21.797 -2.453 1 58.31 47 VAL B CA 1
ATOM 1594 C C . VAL B 1 47 ? -16.719 -22.562 -3.156 1 58.31 47 VAL B C 1
ATOM 1596 O O . VAL B 1 47 ? -16.484 -23.734 -2.879 1 58.31 47 VAL B O 1
ATOM 1599 N N . ASN B 1 48 ? -16.172 -22.094 -4.359 1 73.31 48 ASN B N 1
ATOM 1600 C CA . ASN B 1 48 ? -15.117 -22.844 -5.023 1 73.31 48 ASN B CA 1
ATOM 1601 C C . ASN B 1 48 ? -13.734 -22.312 -4.68 1 73.31 48 ASN B C 1
ATOM 1603 O O . ASN B 1 48 ? -13.516 -21.094 -4.691 1 73.31 48 ASN B O 1
ATOM 1607 N N . GLY B 1 49 ? -12.938 -23.125 -3.912 1 82.62 49 GLY B N 1
ATOM 1608 C CA . GLY B 1 49 ? -11.531 -22.891 -3.615 1 82.62 49 GLY B CA 1
ATOM 1609 C C . GLY B 1 49 ? -10.641 -22.984 -4.836 1 82.62 49 GLY B C 1
ATOM 1610 O O . GLY B 1 49 ? -11.125 -23.141 -5.957 1 82.62 49 GLY B O 1
ATOM 1611 N N . LEU B 1 50 ? -9.469 -22.578 -4.633 1 88.12 50 LEU B N 1
ATOM 1612 C CA . LEU B 1 50 ? -8.461 -22.734 -5.676 1 88.12 50 LEU B CA 1
ATOM 1613 C C . LEU B 1 50 ? -7.211 -23.422 -5.129 1 88.12 50 LEU B C 1
ATOM 1615 O O . LEU B 1 50 ? -7.023 -23.5 -3.914 1 88.12 50 LEU B O 1
ATOM 1619 N N . ARG B 1 51 ? -6.555 -23.984 -6.039 1 92.06 51 ARG B N 1
ATOM 1620 C CA . ARG B 1 51 ? -5.25 -24.547 -5.703 1 92.06 51 ARG B CA 1
ATOM 1621 C C . ARG B 1 51 ? -4.141 -23.859 -6.492 1 92.06 51 ARG B C 1
ATOM 1623 O O . ARG B 1 51 ? -4.191 -23.797 -7.723 1 92.06 51 ARG B O 1
ATOM 1630 N N . LEU B 1 52 ? -3.184 -23.391 -5.738 1 94.62 52 LEU B N 1
ATOM 1631 C CA . LEU B 1 52 ? -2.025 -22.75 -6.348 1 94.62 52 LEU B CA 1
ATOM 1632 C C . LEU B 1 52 ? -0.796 -23.641 -6.262 1 94.62 52 LEU B C 1
ATOM 1634 O O . LEU B 1 52 ? -0.515 -24.219 -5.211 1 94.62 52 LEU B O 1
ATOM 1638 N N . GLU B 1 53 ? -0.148 -23.734 -7.395 1 94.31 53 GLU B N 1
ATOM 1639 C CA . GLU B 1 53 ? 1.125 -24.438 -7.465 1 94.31 53 GLU B CA 1
ATOM 1640 C C . GLU B 1 53 ? 2.229 -23.531 -8.008 1 94.31 53 GLU B C 1
ATOM 1642 O O . GLU B 1 53 ? 1.95 -22.484 -8.578 1 94.31 53 GLU B O 1
ATOM 1647 N N . HIS B 1 54 ? 3.447 -23.906 -7.676 1 95.75 54 HIS B N 1
ATOM 1648 C CA . HIS B 1 54 ? 4.578 -23.109 -8.148 1 95.75 54 HIS B CA 1
ATOM 1649 C C . HIS B 1 54 ? 5.773 -24 -8.477 1 95.75 54 HIS B C 1
ATOM 1651 O O . HIS B 1 54 ? 5.754 -25.203 -8.211 1 95.75 54 HIS B O 1
ATOM 1657 N N . TYR B 1 55 ? 6.715 -23.438 -9.156 1 95.56 55 TYR B N 1
ATOM 1658 C CA . TYR B 1 55 ? 7.988 -24.109 -9.414 1 95.56 55 TYR B CA 1
ATOM 1659 C C . TYR B 1 55 ? 9.008 -23.781 -8.328 1 95.56 55 TYR B C 1
ATOM 1661 O O . TYR B 1 55 ? 9.695 -22.766 -8.398 1 95.56 55 TYR B O 1
ATOM 1669 N N . PRO B 1 56 ? 9.133 -24.75 -7.332 1 96.06 56 PRO B N 1
ATOM 1670 C CA . PRO B 1 56 ? 10.023 -24.453 -6.203 1 96.06 56 PRO B CA 1
ATOM 1671 C C . PRO B 1 56 ? 11.445 -24.109 -6.641 1 96.06 56 PRO B C 1
ATOM 1673 O O . PRO B 1 56 ? 11.992 -24.766 -7.531 1 96.06 56 PRO B O 1
ATOM 1676 N N . GLY B 1 57 ? 12.039 -23.219 -6.043 1 96.5 57 GLY B N 1
ATOM 1677 C CA . GLY B 1 57 ? 13.367 -22.75 -6.422 1 96.5 57 GLY B CA 1
ATOM 1678 C C . GLY B 1 57 ? 13.336 -21.703 -7.512 1 96.5 57 GLY B C 1
ATOM 1679 O O . GLY B 1 57 ? 13.836 -20.578 -7.324 1 96.5 57 GLY B O 1
ATOM 1680 N N . MET B 1 58 ? 12.688 -22.062 -8.586 1 97.44 58 MET B N 1
ATOM 1681 C CA . MET B 1 58 ? 12.617 -21.141 -9.711 1 97.44 58 MET B CA 1
ATOM 1682 C C . MET B 1 58 ? 11.742 -19.938 -9.367 1 97.44 58 MET B C 1
ATOM 1684 O O . MET B 1 58 ? 12.062 -18.797 -9.734 1 97.44 58 MET B O 1
ATOM 1688 N N . THR B 1 59 ? 10.648 -20.188 -8.719 1 98 59 THR B N 1
ATOM 1689 C CA . THR B 1 59 ? 9.742 -19.109 -8.336 1 98 59 THR B CA 1
ATOM 1690 C C . THR B 1 59 ? 10.461 -18.078 -7.477 1 98 59 THR B C 1
ATOM 1692 O O . THR B 1 59 ? 10.398 -16.875 -7.754 1 98 59 THR B O 1
ATOM 1695 N N . GLU B 1 60 ? 11.195 -18.484 -6.477 1 97.94 60 GLU B N 1
ATOM 1696 C CA . GLU B 1 60 ? 11.938 -17.578 -5.598 1 97.94 60 GLU B CA 1
ATOM 1697 C C . GLU B 1 60 ? 13.008 -16.812 -6.363 1 97.94 60 GLU B C 1
ATOM 1699 O O . GLU B 1 60 ? 13.25 -15.641 -6.094 1 97.94 60 GLU B O 1
ATOM 1704 N N . LYS B 1 61 ? 13.641 -17.516 -7.293 1 98 61 LYS B N 1
ATOM 1705 C CA . LYS B 1 61 ? 14.656 -16.875 -8.109 1 98 61 LYS B CA 1
ATOM 1706 C C . LYS B 1 61 ? 14.055 -15.742 -8.938 1 98 61 LYS B C 1
ATOM 1708 O O . LYS B 1 61 ? 14.648 -14.664 -9.055 1 98 61 LYS B O 1
ATOM 1713 N N . VAL B 1 62 ? 12.945 -16.016 -9.5 1 98.25 62 VAL B N 1
ATOM 1714 C CA . VAL B 1 62 ? 12.258 -15.008 -10.297 1 98.25 62 VAL B CA 1
ATOM 1715 C C . VAL B 1 62 ? 11.867 -13.82 -9.414 1 98.25 62 VAL B C 1
ATOM 1717 O O . VAL B 1 62 ? 12.062 -12.664 -9.789 1 98.25 62 VAL B O 1
ATOM 1720 N N . LEU B 1 63 ? 11.336 -14.062 -8.211 1 98.62 63 LEU B N 1
ATOM 1721 C CA . LEU B 1 63 ? 10.977 -12.992 -7.285 1 98.62 63 LEU B CA 1
ATOM 1722 C C . LEU B 1 63 ? 12.203 -12.172 -6.902 1 98.62 63 LEU B C 1
ATOM 1724 O O . LEU B 1 63 ? 12.125 -10.945 -6.805 1 98.62 63 LEU B O 1
ATOM 1728 N N . GLN B 1 64 ? 13.273 -12.844 -6.754 1 98.38 64 GLN B N 1
ATOM 1729 C CA . GLN B 1 64 ? 14.523 -12.148 -6.465 1 98.38 64 GLN B CA 1
ATOM 1730 C C . GLN B 1 64 ? 14.922 -11.234 -7.617 1 98.38 64 GLN B C 1
ATOM 1732 O O . GLN B 1 64 ? 15.352 -10.102 -7.395 1 98.38 64 GLN B O 1
ATOM 1737 N N . SER B 1 65 ? 14.773 -11.75 -8.797 1 98.5 65 SER B N 1
ATOM 1738 C CA . SER B 1 65 ? 15.125 -10.953 -9.969 1 98.5 65 SER B CA 1
ATOM 1739 C C . SER B 1 65 ? 14.242 -9.719 -10.078 1 98.5 65 SER B C 1
ATOM 1741 O O . SER B 1 65 ? 14.695 -8.656 -10.516 1 98.5 65 SER B O 1
ATOM 1743 N N . ILE B 1 66 ? 12.992 -9.836 -9.719 1 98.56 66 ILE B N 1
ATOM 1744 C CA . ILE B 1 66 ? 12.047 -8.719 -9.75 1 98.56 66 ILE B CA 1
ATOM 1745 C C . ILE B 1 66 ? 12.477 -7.664 -8.727 1 98.56 66 ILE B C 1
ATOM 1747 O O . ILE B 1 66 ? 12.445 -6.469 -9.016 1 98.56 66 ILE B O 1
ATOM 1751 N N . ILE B 1 67 ? 12.922 -8.086 -7.555 1 98.69 67 ILE B N 1
ATOM 1752 C CA . ILE B 1 67 ? 13.367 -7.172 -6.508 1 98.69 67 ILE B CA 1
ATOM 1753 C C . ILE B 1 67 ? 14.625 -6.441 -6.969 1 98.69 67 ILE B C 1
ATOM 1755 O O . ILE B 1 67 ? 14.758 -5.234 -6.762 1 98.69 67 ILE B O 1
ATOM 1759 N N . ILE B 1 68 ? 15.523 -7.176 -7.602 1 98.25 68 ILE B N 1
ATOM 1760 C CA . ILE B 1 68 ? 16.75 -6.578 -8.117 1 98.25 68 ILE B CA 1
ATOM 1761 C C . ILE B 1 68 ? 16.406 -5.5 -9.141 1 98.25 68 ILE B C 1
ATOM 1763 O O . ILE B 1 68 ? 16.969 -4.402 -9.109 1 98.25 68 ILE B O 1
ATOM 1767 N N . GLU B 1 69 ? 15.477 -5.797 -10.008 1 98.31 69 GLU B N 1
ATOM 1768 C CA . GLU B 1 69 ? 15.047 -4.824 -11.008 1 98.31 69 GLU B CA 1
ATOM 1769 C C . GLU B 1 69 ? 14.398 -3.607 -10.344 1 98.31 69 GLU B C 1
ATOM 1771 O O . GLU B 1 69 ? 14.664 -2.469 -10.734 1 98.31 69 GLU B O 1
ATOM 1776 N N . ALA B 1 70 ? 13.523 -3.852 -9.398 1 98.5 70 ALA B N 1
ATOM 1777 C CA . ALA B 1 70 ? 12.898 -2.746 -8.68 1 98.5 70 ALA B CA 1
ATOM 1778 C C . ALA B 1 70 ? 13.953 -1.828 -8.062 1 98.5 70 ALA B C 1
ATOM 1780 O O . ALA B 1 70 ? 13.867 -0.604 -8.188 1 98.5 70 ALA B O 1
ATOM 1781 N N . ARG B 1 71 ? 14.961 -2.398 -7.453 1 97.88 71 ARG B N 1
ATOM 17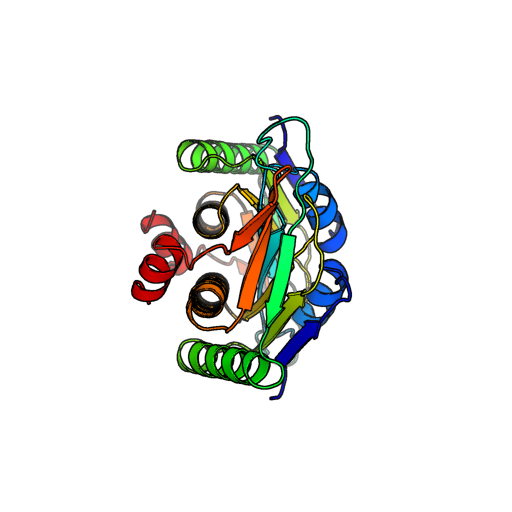82 C CA . ARG B 1 71 ? 15.992 -1.615 -6.773 1 97.88 71 ARG B CA 1
ATOM 1783 C C . ARG B 1 71 ? 16.891 -0.911 -7.777 1 97.88 71 ARG B C 1
ATOM 1785 O O . ARG B 1 71 ? 17.594 0.039 -7.43 1 97.88 71 ARG B O 1
ATOM 1792 N N . SER B 1 72 ? 16.953 -1.436 -8.977 1 98.12 72 SER B N 1
ATOM 1793 C CA . SER B 1 72 ? 17.688 -0.731 -10.016 1 98.12 72 SER B CA 1
ATOM 1794 C C . SER B 1 72 ? 16.969 0.534 -10.453 1 98.12 72 SER B C 1
ATOM 1796 O O . SER B 1 72 ? 17.578 1.461 -10.984 1 98.12 72 SER B O 1
ATOM 1798 N N . ARG B 1 73 ? 15.68 0.604 -10.227 1 97.75 73 ARG B N 1
ATOM 1799 C CA . ARG B 1 73 ? 14.844 1.72 -10.664 1 97.75 73 ARG B CA 1
ATOM 1800 C C . ARG B 1 73 ? 14.602 2.703 -9.531 1 97.75 73 ARG B C 1
ATOM 1802 O O . ARG B 1 73 ? 14.477 3.908 -9.758 1 97.75 73 ARG B O 1
ATOM 1809 N N . TRP B 1 74 ? 14.445 2.207 -8.305 1 97.69 74 TRP B N 1
ATOM 1810 C CA . TRP B 1 74 ? 14.18 3.025 -7.129 1 97.69 74 TRP B CA 1
ATOM 1811 C C . TRP B 1 74 ? 15.102 2.641 -5.977 1 97.69 74 TRP B C 1
ATOM 1813 O O . TRP B 1 74 ? 15.422 1.464 -5.793 1 97.69 74 TRP B O 1
ATOM 1823 N N . PRO B 1 75 ? 15.547 3.605 -5.188 1 95.69 75 PRO B N 1
ATOM 1824 C CA . PRO B 1 75 ? 16.359 3.305 -4.008 1 95.69 75 PRO B CA 1
ATOM 1825 C C . PRO B 1 75 ? 15.539 2.752 -2.846 1 95.69 75 PRO B C 1
ATOM 1827 O O . PRO B 1 75 ? 15.305 3.455 -1.858 1 95.69 75 PRO B O 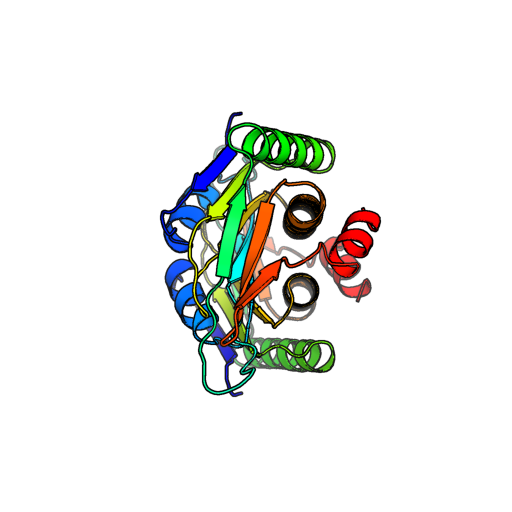1
ATOM 1830 N N . LEU B 1 76 ? 15.219 1.497 -2.91 1 96.44 76 LEU B N 1
ATOM 1831 C CA . LEU B 1 76 ? 14.367 0.852 -1.919 1 96.44 76 LEU B CA 1
ATOM 1832 C C . LEU B 1 76 ? 15.203 0.213 -0.816 1 96.44 76 LEU B C 1
ATOM 1834 O O . LEU B 1 76 ? 16.266 -0.348 -1.085 1 96.44 76 LEU B O 1
ATOM 1838 N N . GLN B 1 77 ? 14.766 0.291 0.33 1 93.62 77 GLN B N 1
ATOM 1839 C CA . GLN B 1 77 ? 15.469 -0.336 1.444 1 93.62 77 GLN B CA 1
ATOM 1840 C C . GLN B 1 77 ? 14.93 -1.736 1.718 1 93.62 77 GLN B C 1
ATOM 1842 O O . GLN B 1 77 ? 15.305 -2.695 1.04 1 93.62 77 GLN B O 1
ATOM 1847 N N . ARG B 1 78 ? 13.82 -1.803 2.469 1 97.56 78 ARG B N 1
ATOM 1848 C CA . ARG B 1 78 ? 13.32 -3.131 2.799 1 97.56 78 ARG B CA 1
ATOM 1849 C C . ARG B 1 78 ? 12.188 -3.537 1.856 1 97.56 78 ARG B C 1
ATOM 1851 O O . ARG B 1 78 ? 11.336 -2.717 1.51 1 97.56 78 ARG B O 1
ATOM 1858 N N . ILE B 1 79 ? 12.227 -4.773 1.379 1 98.56 79 ILE B N 1
ATOM 1859 C CA . ILE B 1 79 ? 11.188 -5.359 0.543 1 98.56 79 ILE B CA 1
ATOM 1860 C C . ILE B 1 79 ? 10.805 -6.738 1.085 1 98.56 79 ILE B C 1
ATOM 1862 O O . ILE B 1 79 ? 11.68 -7.543 1.413 1 98.56 79 ILE B O 1
ATOM 1866 N N . SER B 1 80 ? 9.555 -6.984 1.225 1 98.75 80 SER B N 1
ATOM 1867 C CA . SER B 1 80 ? 9.031 -8.289 1.611 1 98.75 80 SER B CA 1
ATOM 1868 C C . SER B 1 80 ? 8.016 -8.797 0.593 1 98.75 80 SER B C 1
ATOM 1870 O O . SER B 1 80 ? 7.113 -8.062 0.187 1 98.75 80 SER B O 1
ATOM 1872 N N . ILE B 1 81 ? 8.18 -9.984 0.114 1 98.88 81 ILE B N 1
ATOM 1873 C CA . ILE B 1 81 ? 7.211 -10.672 -0.734 1 98.88 81 ILE B CA 1
ATOM 1874 C C . ILE B 1 81 ? 6.828 -12.016 -0.105 1 98.88 81 ILE B C 1
ATOM 1876 O O . ILE B 1 81 ? 7.695 -12.836 0.193 1 98.88 81 ILE B O 1
ATOM 1880 N N . ILE B 1 82 ? 5.609 -12.234 0.115 1 98.88 82 ILE B N 1
ATOM 1881 C CA . ILE B 1 82 ? 5.078 -13.516 0.551 1 98.88 82 ILE B CA 1
ATOM 1882 C C . ILE B 1 82 ? 4.012 -14 -0.433 1 98.88 82 ILE B C 1
ATOM 1884 O O . ILE B 1 82 ? 3.104 -13.242 -0.789 1 98.88 82 ILE B O 1
ATOM 1888 N N . HIS B 1 83 ? 4.059 -15.117 -0.858 1 98.62 83 HIS B N 1
ATOM 1889 C CA . HIS B 1 83 ? 3.039 -15.727 -1.705 1 98.62 83 HIS B CA 1
ATOM 1890 C C . HIS B 1 83 ? 2.691 -17.141 -1.227 1 98.62 83 HIS B C 1
ATOM 1892 O O . HIS B 1 83 ? 3.562 -18 -1.168 1 98.62 83 HIS B O 1
ATOM 1898 N N . ARG B 1 84 ? 1.497 -17.281 -0.915 1 98.38 84 ARG B N 1
ATOM 1899 C CA . ARG B 1 84 ? 1.036 -18.578 -0.435 1 98.38 84 ARG B CA 1
ATOM 1900 C C . ARG B 1 84 ? 0.702 -19.516 -1.599 1 98.38 84 ARG B C 1
ATOM 1902 O O . ARG B 1 84 ? 0.349 -19.047 -2.686 1 98.38 84 ARG B O 1
ATOM 1909 N N . VAL B 1 85 ? 0.841 -20.781 -1.418 1 97.75 85 VAL B N 1
ATOM 1910 C CA . VAL B 1 85 ? 0.492 -21.828 -2.377 1 97.75 85 VAL B CA 1
ATOM 1911 C C . VAL B 1 85 ? -0.391 -22.875 -1.702 1 97.75 85 VAL B C 1
ATOM 1913 O O . VAL B 1 85 ? -0.684 -22.781 -0.509 1 97.75 85 VAL B O 1
ATOM 1916 N N . GLY B 1 86 ? -0.879 -23.844 -2.488 1 96.38 86 GLY B N 1
ATOM 1917 C CA . GLY B 1 86 ? -1.787 -24.859 -1.974 1 96.38 86 GLY B CA 1
ATOM 1918 C C . GLY B 1 86 ? -3.248 -24.484 -2.125 1 96.38 86 GLY B C 1
ATOM 1919 O O . GLY B 1 86 ? -3.605 -23.703 -3.014 1 96.38 86 GLY B O 1
ATOM 1920 N N . GLU B 1 87 ? -4.059 -25.109 -1.264 1 94.38 87 GLU B N 1
ATOM 1921 C CA . GLU B 1 87 ? -5.496 -24.859 -1.336 1 94.38 87 GLU B CA 1
ATOM 1922 C C . GLU B 1 87 ? -5.867 -23.594 -0.569 1 94.38 87 GLU B C 1
ATOM 1924 O O . GLU B 1 87 ? -5.5 -23.438 0.597 1 94.38 87 GLU B O 1
ATOM 1929 N N . LEU B 1 88 ? -6.523 -22.734 -1.294 1 94.5 88 LEU B N 1
ATOM 1930 C CA . LEU B 1 88 ? -6.988 -21.469 -0.712 1 94.5 88 LEU B CA 1
ATOM 1931 C C . LEU B 1 88 ? -8.469 -21.266 -0.984 1 94.5 88 LEU B C 1
ATOM 1933 O O . LEU B 1 88 ? -9.008 -21.766 -1.973 1 94.5 88 LEU B O 1
ATOM 1937 N N . TYR B 1 89 ? -9.094 -20.516 -0.09 1 91.31 89 TYR B N 1
ATOM 1938 C CA . TYR B 1 89 ? -10.531 -20.297 -0.153 1 91.31 89 TYR B CA 1
ATOM 1939 C C . TYR B 1 89 ? -10.852 -18.797 -0.152 1 91.31 89 TYR B C 1
ATOM 1941 O O . TYR B 1 89 ? -10.016 -17.969 0.218 1 91.31 89 TYR B O 1
ATOM 1949 N N . PRO B 1 90 ? -12.078 -18.453 -0.611 1 90.69 90 PRO B N 1
ATOM 1950 C CA . PRO B 1 90 ? -12.461 -17.047 -0.603 1 90.69 90 PRO B CA 1
ATOM 1951 C C . PRO B 1 90 ? -12.219 -16.375 0.749 1 90.69 90 PRO B C 1
ATOM 1953 O O . PRO B 1 90 ? -12.586 -16.922 1.789 1 90.69 90 PRO B O 1
ATOM 1956 N N . GLY B 1 91 ? -11.531 -15.195 0.683 1 92.25 91 GLY B N 1
ATOM 1957 C CA . GLY B 1 91 ? -11.219 -14.469 1.902 1 92.25 91 GLY B CA 1
ATOM 1958 C C . GLY B 1 91 ? -9.789 -14.68 2.369 1 92.25 91 GLY B C 1
ATOM 1959 O O . GLY B 1 91 ? -9.266 -13.891 3.154 1 92.25 91 GLY B O 1
ATOM 1960 N N . ASP B 1 92 ? -9.156 -15.797 1.893 1 94.81 92 ASP B N 1
ATOM 1961 C CA . ASP B 1 92 ? -7.773 -16.078 2.268 1 94.81 92 ASP B CA 1
ATOM 1962 C C . ASP B 1 92 ? -6.824 -15.055 1.638 1 94.81 92 ASP B C 1
ATOM 1964 O O . ASP B 1 92 ? -6.996 -14.68 0.477 1 94.81 92 ASP B O 1
ATOM 1968 N N . GLU B 1 93 ? -5.805 -14.641 2.402 1 96.81 93 GLU B N 1
ATOM 1969 C CA . GLU B 1 93 ? -4.699 -13.891 1.814 1 96.81 93 GLU B CA 1
ATOM 1970 C C . GLU B 1 93 ? -3.812 -14.797 0.962 1 96.81 93 GLU B C 1
ATOM 1972 O O . GLU B 1 93 ? -3.455 -15.898 1.382 1 96.81 93 GLU B O 1
ATOM 1977 N N . ILE B 1 94 ? -3.441 -14.352 -0.193 1 97.06 94 ILE B N 1
ATOM 1978 C CA . ILE B 1 94 ? -2.672 -15.188 -1.105 1 97.06 94 ILE B CA 1
ATOM 1979 C C . ILE B 1 94 ? -1.29 -14.578 -1.328 1 97.06 94 ILE B C 1
ATOM 1981 O O . ILE B 1 94 ? -0.307 -15.305 -1.507 1 97.06 94 ILE B O 1
ATOM 1985 N N . VAL B 1 95 ? -1.209 -13.273 -1.354 1 98.62 95 VAL B N 1
ATOM 1986 C CA . VAL B 1 95 ? 0.059 -12.633 -1.681 1 98.62 95 VAL B CA 1
ATOM 1987 C C . VAL B 1 95 ? 0.212 -11.352 -0.866 1 98.62 95 VAL B C 1
ATOM 1989 O O . VAL B 1 95 ? -0.77 -10.648 -0.611 1 98.62 95 VAL B O 1
ATOM 1992 N N . PHE B 1 96 ? 1.396 -11.039 -0.398 1 98.88 96 PHE B N 1
ATOM 1993 C CA . PHE B 1 96 ? 1.799 -9.805 0.272 1 98.88 96 PHE B CA 1
ATOM 1994 C C . PHE B 1 96 ? 3.047 -9.219 -0.378 1 98.88 96 PHE B C 1
ATOM 1996 O O . PHE B 1 96 ? 4.012 -9.938 -0.644 1 98.88 96 PHE B O 1
ATOM 2003 N N . VAL B 1 97 ? 3.025 -7.992 -0.688 1 98.94 97 VAL B N 1
ATOM 2004 C CA . VAL B 1 97 ? 4.199 -7.223 -1.087 1 98.94 97 VAL B CA 1
ATOM 2005 C C . VAL B 1 97 ? 4.309 -5.969 -0.225 1 98.94 97 VAL B C 1
ATOM 2007 O O . VAL B 1 97 ? 3.33 -5.238 -0.05 1 98.94 97 VAL B O 1
ATOM 2010 N N . GLY B 1 98 ? 5.398 -5.73 0.345 1 98.81 98 GLY B N 1
ATOM 2011 C CA . GLY B 1 98 ? 5.688 -4.516 1.09 1 98.81 98 GLY B CA 1
ATOM 2012 C C . GLY B 1 98 ? 7.027 -3.904 0.734 1 98.81 98 GLY B C 1
ATOM 2013 O O . GLY B 1 98 ? 8.008 -4.621 0.528 1 98.81 98 GLY B O 1
ATOM 2014 N N . VAL B 1 99 ? 7.047 -2.574 0.646 1 98.62 99 VAL B N 1
ATOM 2015 C CA . VAL B 1 99 ? 8.289 -1.873 0.338 1 98.62 99 VAL B CA 1
ATOM 2016 C C . VAL B 1 99 ? 8.414 -0.636 1.224 1 98.62 99 VAL B C 1
ATOM 2018 O O . VAL B 1 99 ? 7.414 -0.066 1.655 1 98.62 99 VAL B O 1
ATOM 2021 N N . THR B 1 100 ? 9.57 -0.287 1.499 1 97.44 100 THR B N 1
ATOM 2022 C CA . THR B 1 100 ? 9.867 0.979 2.16 1 97.44 100 THR B CA 1
ATOM 2023 C C . THR B 1 100 ? 10.773 1.845 1.29 1 97.44 100 THR B C 1
ATOM 2025 O O . THR B 1 100 ? 11.625 1.327 0.567 1 97.44 100 THR B O 1
ATOM 2028 N N . SER B 1 101 ? 10.531 3.066 1.324 1 96.44 101 SER B N 1
ATOM 2029 C CA . SER B 1 101 ? 11.328 4.043 0.588 1 96.44 101 SER B CA 1
ATOM 2030 C C . SER B 1 101 ? 11.352 5.391 1.306 1 96.44 101 SER B C 1
ATOM 2032 O O . SER B 1 101 ? 10.609 5.602 2.262 1 96.44 101 SER B O 1
ATOM 2034 N N . ALA B 1 102 ? 12.219 6.25 0.852 1 93 102 ALA B N 1
ATOM 2035 C CA . ALA B 1 102 ? 12.305 7.59 1.431 1 93 102 ALA B CA 1
ATOM 2036 C C . ALA B 1 102 ? 11.055 8.406 1.108 1 93 102 ALA B C 1
ATOM 2038 O O . ALA B 1 102 ? 10.602 9.211 1.927 1 93 102 ALA B O 1
ATOM 2039 N N . HIS B 1 103 ? 10.453 8.141 -0.0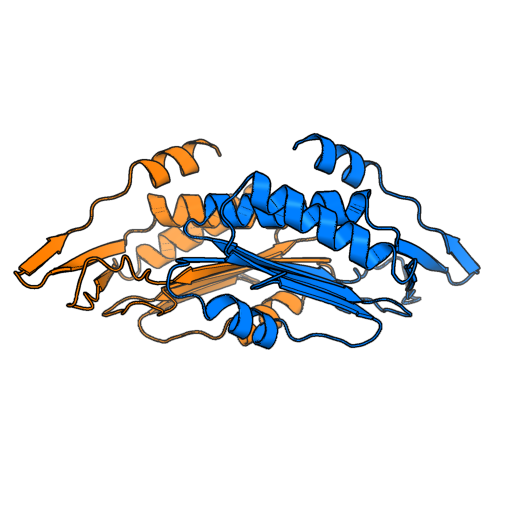52 1 93.38 103 HIS B N 1
ATOM 2040 C CA . HIS B 1 103 ? 9.336 8.961 -0.512 1 93.38 103 HIS B CA 1
ATOM 2041 C C . HIS B 1 103 ? 8.164 8.086 -0.961 1 93.38 103 HIS B C 1
ATOM 2043 O O . HIS B 1 103 ? 8.367 6.992 -1.488 1 93.38 103 HIS B O 1
ATOM 2049 N N . ARG B 1 104 ? 6.965 8.711 -0.82 1 95.88 104 ARG B N 1
ATOM 2050 C CA . ARG B 1 104 ? 5.746 7.926 -1.005 1 95.88 104 ARG B CA 1
ATOM 2051 C C . ARG B 1 104 ? 5.59 7.488 -2.459 1 95.88 104 ARG B C 1
ATOM 2053 O O . ARG B 1 104 ? 5.172 6.363 -2.732 1 95.88 104 ARG B O 1
ATOM 2060 N N . ASN B 1 105 ? 5.914 8.383 -3.422 1 95.69 105 ASN B N 1
ATOM 2061 C CA . ASN B 1 105 ? 5.691 8.055 -4.824 1 95.69 105 ASN B CA 1
ATOM 2062 C C . ASN B 1 105 ? 6.531 6.855 -5.262 1 95.69 105 ASN B C 1
ATOM 2064 O O . ASN B 1 105 ? 6.043 5.98 -5.98 1 95.69 105 ASN B O 1
ATOM 2068 N N . MET B 1 106 ? 7.793 6.828 -4.832 1 97 106 MET B N 1
ATOM 2069 C CA . MET B 1 106 ? 8.672 5.703 -5.148 1 97 106 MET B CA 1
ATOM 2070 C C . MET B 1 106 ? 8.148 4.414 -4.523 1 97 106 MET B C 1
ATOM 2072 O O . MET B 1 106 ? 8.227 3.346 -5.137 1 97 106 MET B O 1
ATOM 2076 N N . ALA B 1 107 ? 7.645 4.504 -3.307 1 98.25 107 ALA B N 1
ATOM 2077 C CA . ALA B 1 107 ? 7.086 3.334 -2.631 1 98.25 107 ALA B CA 1
ATOM 2078 C C . ALA B 1 107 ? 5.883 2.783 -3.393 1 98.25 107 ALA B C 1
ATOM 2080 O O . ALA B 1 107 ? 5.785 1.575 -3.621 1 98.25 107 ALA B O 1
ATOM 2081 N N . PHE B 1 108 ? 4.941 3.678 -3.844 1 98.56 108 PHE B N 1
ATOM 2082 C CA . PHE B 1 108 ? 3.775 3.258 -4.609 1 98.56 108 PHE B CA 1
ATOM 2083 C C . PHE B 1 108 ? 4.195 2.621 -5.93 1 98.56 108 PHE B C 1
ATOM 2085 O O . PHE B 1 108 ? 3.764 1.513 -6.254 1 98.56 108 PHE B O 1
ATOM 2092 N N . ASP B 1 109 ? 5.098 3.316 -6.641 1 98.31 109 ASP B N 1
ATOM 2093 C CA . ASP B 1 109 ? 5.52 2.846 -7.957 1 98.31 109 ASP B CA 1
ATOM 2094 C C . ASP B 1 109 ? 6.184 1.474 -7.859 1 98.31 109 ASP B C 1
ATOM 2096 O O . ASP B 1 109 ? 5.875 0.572 -8.641 1 98.31 109 ASP B O 1
ATOM 2100 N N . SER B 1 110 ? 7.059 1.346 -6.961 1 98.69 110 SER B N 1
ATOM 2101 C CA . SER B 1 110 ? 7.832 0.113 -6.867 1 98.69 110 SER B CA 1
ATOM 2102 C C . SER B 1 110 ? 6.965 -1.055 -6.418 1 98.69 110 SER B C 1
ATOM 2104 O O . SER B 1 110 ? 7.109 -2.174 -6.914 1 98.69 110 SER B O 1
ATOM 2106 N N . ALA B 1 111 ? 6.055 -0.831 -5.43 1 98.88 111 ALA B N 1
ATOM 2107 C CA . ALA B 1 111 ? 5.16 -1.896 -4.988 1 98.88 111 ALA B CA 1
ATOM 2108 C C . ALA B 1 111 ? 4.27 -2.373 -6.133 1 98.88 111 ALA B C 1
ATOM 2110 O O . ALA B 1 111 ? 4.082 -3.578 -6.32 1 98.88 111 ALA B O 1
ATOM 2111 N N . GLU B 1 112 ? 3.746 -1.392 -6.875 1 98.69 112 GLU B N 1
ATOM 2112 C CA . GLU B 1 112 ? 2.902 -1.737 -8.016 1 98.69 112 GLU B CA 1
ATOM 2113 C C . GLU B 1 112 ? 3.701 -2.459 -9.094 1 98.69 112 GLU B C 1
ATOM 2115 O O . GLU B 1 112 ? 3.234 -3.445 -9.664 1 98.69 112 GLU B O 1
ATOM 2120 N N . PHE B 1 113 ? 4.902 -1.979 -9.375 1 98.75 113 PHE B N 1
ATOM 2121 C CA . PHE B 1 113 ? 5.812 -2.619 -10.312 1 98.75 113 PHE B CA 1
ATOM 2122 C C . PHE B 1 113 ? 6.055 -4.074 -9.93 1 98.75 113 PHE B C 1
ATOM 2124 O O . PHE B 1 113 ? 5.945 -4.969 -10.773 1 98.75 113 PHE B O 1
ATOM 2131 N N . ILE B 1 114 ? 6.363 -4.336 -8.68 1 98.81 114 ILE B N 1
ATOM 2132 C CA . ILE B 1 114 ? 6.676 -5.676 -8.195 1 98.81 114 ILE B CA 1
ATOM 2133 C C . ILE B 1 114 ? 5.457 -6.578 -8.359 1 98.81 114 ILE B C 1
ATOM 2135 O O . ILE B 1 114 ? 5.574 -7.711 -8.836 1 98.81 114 ILE B O 1
ATOM 2139 N N . MET B 1 115 ? 4.273 -6.07 -8.055 1 98.5 115 MET B N 1
ATOM 2140 C CA . MET B 1 115 ? 3.051 -6.855 -8.203 1 98.5 115 MET B CA 1
ATOM 2141 C C . MET B 1 115 ? 2.795 -7.188 -9.672 1 98.5 115 MET B C 1
ATOM 2143 O O . MET B 1 115 ? 2.457 -8.328 -10 1 98.5 115 MET B O 1
ATOM 2147 N N . ASP B 1 116 ? 2.951 -6.16 -10.531 1 97.81 116 ASP B N 1
ATOM 2148 C CA . ASP B 1 116 ? 2.703 -6.371 -11.953 1 97.81 116 ASP B CA 1
ATOM 2149 C C . ASP B 1 116 ? 3.639 -7.438 -12.523 1 97.81 116 ASP B C 1
ATOM 2151 O O . ASP B 1 116 ? 3.209 -8.305 -13.281 1 97.81 116 ASP B O 1
ATOM 2155 N N . TYR B 1 117 ? 4.863 -7.359 -12.156 1 98.06 117 TYR B N 1
ATOM 2156 C CA . TYR B 1 117 ? 5.844 -8.312 -12.672 1 98.06 117 TYR B CA 1
ATOM 2157 C C . TYR B 1 117 ? 5.656 -9.688 -12.039 1 98.06 117 TYR B C 1
ATOM 2159 O O . TYR B 1 117 ? 5.809 -10.711 -12.711 1 98.06 117 TYR B O 1
ATOM 2167 N N . LEU B 1 118 ? 5.34 -9.727 -10.727 1 97.69 118 LEU B N 1
ATOM 2168 C CA . LEU B 1 118 ? 5.059 -10.992 -10.055 1 97.69 118 LEU B CA 1
ATOM 2169 C C . LEU B 1 118 ? 3.916 -11.734 -10.742 1 97.69 118 LEU B C 1
ATOM 2171 O O . LEU B 1 118 ? 4.031 -12.922 -11.047 1 97.69 118 LEU B O 1
ATOM 2175 N N . LYS B 1 119 ? 2.875 -11.008 -11.125 1 95.38 119 LYS B N 1
ATOM 2176 C CA . LYS B 1 119 ? 1.68 -11.609 -11.711 1 95.38 119 LYS B CA 1
ATOM 2177 C C . LYS B 1 119 ? 1.946 -12.086 -13.133 1 95.38 119 LYS B C 1
ATOM 2179 O O . LYS B 1 119 ? 1.224 -12.938 -13.656 1 95.38 119 LYS B O 1
ATOM 2184 N N . THR B 1 120 ? 3 -11.547 -13.711 1 93.81 120 THR B N 1
ATOM 2185 C CA . THR B 1 120 ? 3.248 -11.852 -15.117 1 93.81 120 THR B CA 1
ATOM 2186 C C . THR B 1 120 ? 4.406 -12.836 -15.258 1 93.81 120 THR B C 1
ATOM 2188 O O . THR B 1 120 ? 4.363 -13.734 -16.109 1 93.81 120 THR B O 1
ATOM 2191 N N . LYS B 1 121 ? 5.414 -12.758 -14.383 1 95.31 121 LYS B N 1
ATOM 2192 C CA . LYS B 1 121 ? 6.668 -13.477 -14.625 1 95.31 121 LYS B CA 1
ATOM 2193 C C . LYS B 1 121 ? 6.816 -14.656 -13.664 1 95.31 121 LYS B C 1
ATOM 2195 O O . LYS B 1 121 ? 7.512 -15.625 -13.969 1 95.31 121 LYS B O 1
ATOM 2200 N N . ALA B 1 122 ? 6.309 -14.523 -12.469 1 95.69 122 ALA B N 1
ATOM 2201 C CA . ALA B 1 122 ? 6.523 -15.578 -11.477 1 95.69 122 ALA B CA 1
ATOM 2202 C C . ALA B 1 122 ? 5.773 -16.844 -11.852 1 95.69 122 ALA B C 1
ATOM 2204 O O . ALA B 1 122 ? 4.582 -16.797 -12.18 1 95.69 122 ALA B O 1
ATOM 2205 N N . PRO B 1 123 ? 6.379 -17.984 -11.875 1 94.88 123 PRO B N 1
ATOM 2206 C CA . PRO B 1 123 ? 5.754 -19.234 -12.328 1 94.88 123 PRO B CA 1
ATOM 2207 C C . PRO B 1 123 ? 4.805 -19.828 -11.289 1 94.88 123 PRO B C 1
ATOM 2209 O O . PRO B 1 123 ? 5.16 -20.797 -10.609 1 94.88 123 PRO B O 1
ATOM 2212 N N . PHE B 1 124 ? 3.676 -19.359 -11.188 1 94.19 124 PHE B N 1
ATOM 2213 C CA . PHE B 1 124 ? 2.547 -19.891 -10.43 1 94.19 124 PHE B CA 1
ATOM 2214 C C . PHE B 1 124 ? 1.467 -20.422 -11.367 1 94.19 124 PHE B C 1
ATOM 2216 O O . PHE B 1 124 ? 1.226 -19.844 -12.43 1 94.19 124 PHE B O 1
ATOM 2223 N N . TRP B 1 125 ? 0.857 -21.484 -11.008 1 91.06 125 TRP B N 1
ATOM 2224 C CA . TRP B 1 125 ? -0.294 -21.984 -11.766 1 91.06 125 TRP B CA 1
ATOM 2225 C C . TRP B 1 125 ? -1.493 -22.188 -10.844 1 91.06 125 TRP B C 1
ATOM 2227 O O . TRP B 1 125 ? -1.336 -22.594 -9.688 1 91.06 125 TRP B O 1
ATOM 2237 N N . LYS B 1 126 ? -2.547 -21.766 -11.391 1 88.38 126 LYS B N 1
ATOM 2238 C CA . LYS B 1 126 ? -3.779 -21.766 -10.602 1 88.38 126 LYS B CA 1
ATOM 2239 C C . LYS B 1 126 ? -4.793 -22.75 -11.18 1 88.38 126 LYS B C 1
ATOM 2241 O O . LYS B 1 126 ? -5.008 -22.797 -12.391 1 88.38 126 LYS B O 1
ATOM 2246 N N . LYS B 1 127 ? -5.262 -23.594 -10.32 1 85 127 LYS B N 1
ATOM 2247 C CA . LYS B 1 127 ? -6.375 -24.484 -10.648 1 85 127 LYS B CA 1
ATOM 2248 C C . LYS B 1 127 ? -7.613 -24.141 -9.828 1 85 127 LYS B C 1
ATOM 2250 O O . LYS B 1 127 ? -7.535 -24.016 -8.602 1 85 127 LYS B O 1
ATOM 2255 N N . GLU B 1 128 ? -8.711 -23.922 -10.523 1 81.5 128 GLU B N 1
ATOM 2256 C CA . GLU B 1 128 ? -9.961 -23.641 -9.82 1 81.5 128 GLU B CA 1
ATOM 2257 C C . GLU B 1 128 ? -10.852 -24.875 -9.734 1 81.5 128 GLU B C 1
ATOM 2259 O O . GLU B 1 128 ? -10.898 -25.672 -10.672 1 81.5 128 GLU B O 1
ATOM 2264 N N . PHE B 1 129 ? -11.391 -24.984 -8.594 1 77.88 129 PHE B N 1
ATOM 2265 C CA . PHE B 1 129 ? -12.312 -26.094 -8.383 1 77.88 129 PHE B CA 1
ATOM 2266 C C . PHE B 1 129 ? -13.75 -25.656 -8.648 1 77.88 129 PHE B C 1
ATOM 2268 O O . PHE B 1 129 ? -14.195 -24.625 -8.148 1 77.88 129 PHE B O 1
ATOM 2275 N N . LEU B 1 130 ? -14.391 -26.328 -9.664 1 70.69 130 LEU B N 1
ATOM 2276 C CA . LEU B 1 130 ? -15.797 -26.109 -9.977 1 70.69 130 LEU B CA 1
ATOM 2277 C C . LEU B 1 130 ? -16.641 -27.312 -9.57 1 70.69 130 LEU B C 1
ATOM 2279 O O . LEU B 1 130 ? -16.109 -28.406 -9.375 1 70.69 130 LEU B O 1
ATOM 2283 N N . PRO B 1 131 ? -17.891 -27.047 -9.234 1 69.62 131 PRO B N 1
ATOM 2284 C CA . PRO B 1 131 ? -18.766 -28.188 -8.891 1 69.62 131 PRO B CA 1
ATOM 2285 C C . PRO B 1 131 ? -18.578 -29.375 -9.836 1 69.62 131 PRO B C 1
ATOM 2287 O O . PRO B 1 131 ? -18.641 -30.531 -9.398 1 69.62 131 PRO B O 1
ATOM 2290 N N . ASP B 1 132 ? -18.359 -28.984 -11 1 68.44 132 ASP B N 1
ATOM 2291 C CA . ASP B 1 132 ? -18.328 -30.062 -11.992 1 68.44 132 ASP B CA 1
ATOM 2292 C C . ASP B 1 132 ? -16.891 -30.438 -12.375 1 68.44 132 ASP B C 1
ATOM 2294 O O . ASP B 1 132 ? -16.672 -31.172 -13.336 1 68.44 132 ASP B O 1
ATOM 2298 N N . GLY B 1 133 ? -15.938 -29.891 -11.734 1 74.25 133 GLY B N 1
ATOM 2299 C CA . GLY B 1 133 ? -14.578 -30.25 -12.102 1 74.25 133 GLY B CA 1
ATOM 2300 C C . GLY B 1 133 ? -13.562 -29.172 -11.781 1 74.25 133 GLY B C 1
ATOM 2301 O O . GLY B 1 133 ? -13.688 -28.469 -10.781 1 74.25 133 GLY B O 1
ATOM 2302 N N . GLU B 1 134 ? -12.406 -29.375 -12.398 1 73.88 134 GLU B N 1
ATOM 2303 C CA . GLU B 1 134 ? -11.297 -28.438 -12.211 1 73.88 134 GLU B CA 1
ATOM 2304 C C . GLU B 1 134 ? -10.93 -27.75 -13.523 1 73.88 134 GLU B C 1
ATOM 2306 O O . GLU B 1 134 ? -11.141 -28.312 -14.602 1 73.88 134 GLU B O 1
ATOM 2311 N N . ARG B 1 135 ? -10.648 -26.438 -13.375 1 79.44 135 ARG B N 1
ATOM 2312 C CA . ARG B 1 135 ? -10.258 -25.672 -14.555 1 79.44 135 ARG B CA 1
ATOM 2313 C C . ARG B 1 135 ? -8.984 -24.891 -14.305 1 79.44 135 ARG B C 1
ATOM 2315 O O . ARG B 1 135 ? -8.859 -24.219 -13.273 1 79.44 135 ARG B O 1
ATOM 2322 N N . TRP B 1 136 ? -8.078 -25.094 -15.242 1 78.06 136 TRP B N 1
ATOM 2323 C CA . TRP B 1 136 ? -6.867 -24.281 -15.18 1 78.06 136 TRP B CA 1
ATOM 2324 C C . TRP B 1 136 ? -7.148 -22.844 -15.609 1 78.06 136 TRP B C 1
ATOM 2326 O O . TRP B 1 136 ? -7.871 -22.609 -16.578 1 78.06 136 TRP B O 1
ATOM 2336 N N . VAL B 1 137 ? -6.625 -22 -14.703 1 77.12 137 VAL B N 1
ATOM 2337 C CA . VAL B 1 137 ? -6.789 -20.578 -15 1 77.12 137 VAL B CA 1
ATOM 2338 C C . VAL B 1 137 ? -5.559 -20.062 -15.734 1 77.12 137 VAL B C 1
ATOM 2340 O O . VAL B 1 137 ? -4.426 -20.312 -15.32 1 77.12 137 VAL B O 1
ATOM 2343 N N . GLU B 1 138 ? -5.777 -19.422 -16.906 1 69.31 138 GLU B N 1
ATOM 2344 C CA . GLU B 1 138 ? -4.688 -18.875 -17.719 1 69.31 138 GLU B CA 1
ATOM 2345 C C . GLU B 1 138 ? -4.328 -17.469 -17.266 1 69.31 138 GLU B C 1
ATOM 2347 O O . GLU B 1 138 ? -5.113 -16.812 -16.578 1 69.31 138 GLU B O 1
ATOM 2352 N N . SER B 1 139 ? -3.092 -17.172 -17.609 1 67.38 139 SER B N 1
ATOM 2353 C CA . SER B 1 139 ? -2.627 -15.805 -17.375 1 67.38 139 SER B CA 1
ATOM 2354 C C . SER B 1 139 ? -3.594 -14.773 -17.953 1 67.38 139 SER B C 1
ATOM 2356 O O . SER B 1 139 ? -4.164 -14.992 -19.016 1 67.38 139 SER B O 1
ATOM 2358 N N . ARG B 1 140 ? -3.756 -13.773 -17.203 1 75.81 140 ARG B N 1
ATOM 2359 C CA . ARG B 1 140 ? -4.734 -12.781 -17.625 1 75.81 140 ARG B CA 1
ATOM 2360 C C . ARG B 1 140 ? -4.082 -11.711 -18.5 1 75.81 140 ARG B C 1
ATOM 2362 O O . ARG B 1 140 ? -2.969 -11.266 -18.219 1 75.81 140 ARG B O 1
ATOM 2369 N N . GLU B 1 141 ? -4.68 -11.383 -19.547 1 80.38 141 GLU B N 1
ATOM 2370 C CA . GLU B 1 141 ? -4.281 -10.289 -20.422 1 80.38 141 GLU B CA 1
ATOM 2371 C C . GLU B 1 141 ? -4.082 -8.992 -19.656 1 80.38 141 GLU B C 1
ATOM 2373 O O . GLU B 1 141 ? -3.195 -8.195 -19.969 1 80.38 141 GLU B O 1
ATOM 2378 N N . ASP B 1 142 ? -4.82 -8.82 -18.641 1 83.88 142 ASP B N 1
ATOM 2379 C CA . ASP B 1 142 ? -4.73 -7.613 -17.828 1 83.88 142 ASP B CA 1
ATOM 2380 C C . ASP B 1 142 ? -3.385 -7.535 -17.109 1 83.88 142 ASP B C 1
ATOM 2382 O O . ASP B 1 142 ? -2.807 -6.457 -16.969 1 83.88 142 ASP B O 1
ATOM 2386 N N . ASP B 1 143 ? -2.873 -8.625 -16.734 1 88.44 143 ASP B N 1
ATOM 2387 C CA . ASP B 1 143 ? -1.571 -8.664 -16.062 1 88.44 143 ASP B CA 1
ATOM 2388 C C . ASP B 1 143 ? -0.45 -8.305 -17.047 1 88.44 143 ASP B C 1
ATOM 2390 O O . ASP B 1 143 ? 0.466 -7.555 -16.688 1 88.44 143 ASP B O 1
ATOM 2394 N N . LEU B 1 144 ? -0.574 -8.852 -18.266 1 87.56 144 LEU B N 1
ATOM 2395 C CA . LEU B 1 144 ? 0.426 -8.562 -19.281 1 87.56 144 LEU B CA 1
ATOM 2396 C C . LEU B 1 144 ? 0.432 -7.074 -19.625 1 87.56 144 LEU B C 1
ATOM 2398 O O . LEU B 1 144 ? 1.498 -6.469 -19.75 1 87.56 144 LEU B O 1
ATOM 2402 N N . ALA B 1 145 ? -0.736 -6.555 -19.781 1 88.38 145 ALA B N 1
ATOM 2403 C CA . ALA B 1 145 ? -0.862 -5.133 -20.094 1 88.38 145 ALA B CA 1
ATOM 2404 C C . ALA B 1 145 ? -0.278 -4.27 -18.984 1 88.38 145 ALA B C 1
ATOM 2406 O O . ALA B 1 145 ? 0.405 -3.277 -19.25 1 88.38 145 ALA B O 1
ATOM 2407 N N . ALA B 1 146 ? -0.523 -4.621 -17.781 1 89.12 146 ALA B N 1
ATOM 2408 C CA . ALA B 1 146 ? -0.026 -3.865 -16.625 1 89.12 146 ALA B CA 1
ATOM 2409 C C . ALA B 1 146 ? 1.499 -3.896 -16.578 1 89.12 146 ALA B C 1
ATOM 2411 O O . ALA B 1 146 ? 2.137 -2.883 -16.281 1 89.12 146 ALA B O 1
ATOM 2412 N N . ALA B 1 147 ? 2.102 -4.953 -16.891 1 88.94 147 ALA B N 1
ATOM 2413 C CA . ALA B 1 147 ? 3.557 -5.082 -16.859 1 88.94 147 ALA B CA 1
ATOM 2414 C C . ALA B 1 147 ? 4.203 -4.254 -17.953 1 88.94 147 ALA B C 1
ATOM 2416 O O . ALA B 1 147 ? 5.305 -3.727 -17.781 1 88.94 147 ALA B O 1
ATOM 2417 N N . ARG B 1 148 ? 3.479 -4.082 -19 1 90.06 148 ARG B N 1
ATOM 2418 C CA . ARG B 1 148 ? 4 -3.377 -20.172 1 90.06 148 ARG B CA 1
ATOM 2419 C C . ARG B 1 148 ? 4.105 -1.879 -19.906 1 90.06 148 ARG B C 1
ATOM 2421 O O . ARG B 1 148 ? 4.84 -1.171 -20.594 1 90.06 148 ARG B O 1
ATOM 2428 N N . ARG B 1 149 ? 3.422 -1.472 -18.859 1 89.88 149 ARG B N 1
ATOM 2429 C CA . ARG B 1 149 ? 3.424 -0.044 -18.562 1 89.88 149 ARG B CA 1
ATOM 2430 C C . ARG B 1 149 ? 4.773 0.395 -18 1 89.88 149 ARG B C 1
ATOM 2432 O O . ARG B 1 149 ? 5.078 1.589 -17.969 1 89.88 149 ARG B O 1
ATOM 2439 N N . TRP B 1 150 ? 5.52 -0.564 -17.609 1 94.19 150 TRP B N 1
ATOM 2440 C CA . TRP B 1 150 ? 6.777 -0.233 -16.953 1 94.19 150 TRP B CA 1
ATOM 2441 C C . TRP B 1 150 ? 7.938 -0.281 -17.938 1 94.19 150 TRP B C 1
ATOM 2443 O O . TRP B 1 150 ? 9.031 0.219 -17.641 1 94.19 150 TRP B O 1
#

InterPro domains:
  IPR003448 Molybdopterin biosynthesis MoaE [PF02391] (11-121)
  IPR003448 Molybdopterin biosynthesis MoaE [cd00756] (13-137)
  IPR036563 Molybdopterin biosynthesis MoaE subunit superfamily [G3DSA:3.90.1170.40] (1-150)
  IPR036563 Molybdopterin biosynthesis MoaE subunit superfamily [SSF54690] (5-150)

pLDDT: mean 91.18, std 11.21, range [50.53, 98.94]

Foldseek 3Di:
DAQEAEAEEADADDPVVVVVSQPPDPLFDAKDKDWDFAADPCPDDDQKKKFKDADPPQLVVQLVVLVVVLCVVAVWHHWYKYAYGGIHTGPGTGIMIMTTHNDHVSRVVSSLLSVLCSLPPRGMWMWIQDPVGIDTDDRDPVSVVSNVVD/DAQEAEAEEADADDPVVVVVSQPPDPLFDAKDKDWDFAADPCPDDDQKKKFKDADPPQLVVQLVVLVVVLCVVAVWHHWYKYAYGGIHTGPGTGIMIMTTHNDHVSRVVSSLLSVLCSLPPRGMWMWIQDPVGIDTDDRDPVSVVSNVVD

Solvent-accessible surface area (backbone atoms only — not comparable to full-atom values): 15832 Å² total; per-residue (Å²): 113,86,58,56,45,78,46,77,41,73,67,83,81,55,68,38,60,51,46,56,62,51,64,71,45,43,63,34,19,14,35,26,36,39,37,35,31,34,51,47,75,69,74,60,91,62,85,55,39,35,36,35,43,66,44,83,68,55,30,59,51,45,51,49,51,46,51,53,51,44,47,73,76,38,84,54,59,34,38,39,40,37,37,46,38,42,78,43,39,60,59,35,74,38,36,37,41,36,27,23,11,62,42,57,68,59,14,51,51,45,46,50,49,46,50,27,42,46,69,59,65,38,55,64,46,43,36,35,47,47,100,88,43,74,43,77,57,73,85,54,68,64,36,53,56,54,40,67,75,110,114,86,57,57,46,79,46,75,40,73,67,84,82,53,69,37,61,53,46,55,63,50,63,69,45,42,63,34,19,15,35,25,37,39,38,33,31,34,51,46,75,70,78,57,93,63,85,54,39,34,35,34,45,66,43,84,66,55,30,59,51,45,51,49,51,47,50,53,52,43,47,73,76,39,86,54,58,34,39,38,40,38,37,47,39,42,80,45,42,62,59,36,75,38,35,37,41,37,27,21,12,61,42,58,68,59,13,50,52,45,47,51,49,46,51,27,42,45,70,58,65,39,54,63,47,42,35,35,44,45,100,89,42,74,43,78,58,72,87,52,67,67,35,52,56,53,40,67,75,109

Radius of gyration: 19.82 Å; Cα contacts (8 Å, |Δi|>4): 623; chains: 2; bounding box: 47×58×40 Å

Organism: NCBI:txid471575

Sequence (300 aa):
MENTRIFVGLENFSVGEEYEWLSQCDEDGAIVTFTGKVRNHNLGDSVNGLRLEHYPGMTEKVLQSIIIEARSRWPLQRISIIHRVGELYPGDEIVFVGVTSAHRNMAFDSAEFIMDYLKTKAPFWKKEFLPDGERWVESREDDLAAARRWMENTRIFVGLENFSVGEEYEWLSQCDEDGAIVTFTGKVRNHNLGDSVNGLRLEHYPGMTEKVLQSIIIEARSRWPLQRISIIHRVGELYPGDEIVFVGVTSAHRNMAFDSAEFIMDYLKTKAPFWKKEFLPDGERWVESREDDLAAARRW